Protein AF-Q20246-F1 (afdb_monomer)

Organism: Caenorhabditis elegans (NCBI:txid6239)

Solvent-accessible surface area (backbone atoms only — not comparable to full-atom values): 14604 Å² total; per-residue (Å²): 132,69,65,67,56,54,51,53,53,52,54,53,51,53,53,52,50,51,51,54,52,46,54,55,68,55,65,34,77,79,31,49,58,25,50,23,42,37,44,31,38,53,74,70,50,72,46,76,67,47,76,84,33,56,67,79,40,86,52,39,68,58,16,41,48,22,50,62,77,34,39,69,52,54,51,51,47,35,53,73,51,27,57,71,72,56,28,51,55,45,66,79,39,41,71,58,53,49,47,44,78,38,52,82,68,92,79,59,90,79,45,74,53,70,44,45,53,53,52,46,38,46,28,49,18,36,49,50,51,33,53,53,47,48,62,61,38,45,76,95,55,50,40,74,70,46,53,54,49,42,46,53,39,32,56,53,21,39,48,41,41,61,74,39,77,74,55,50,74,66,58,41,50,51,43,46,51,54,39,36,44,49,50,39,66,74,28,68,40,39,54,43,50,52,47,49,70,72,69,60,69,90,61,80,86,46,70,73,53,64,94,56,61,85,82,50,84,48,65,67,47,47,36,45,45,56,76,77,26,41,70,45,49,49,52,51,41,27,72,76,61,74,41,71,40,58,75,85,38,48,70,30,50,55,51,48,39,55,75,68,63,45,87,127

Radius of gyration: 25.57 Å; Cα contacts (8 Å, |Δi|>4): 233; chains: 1; bounding box: 59×38×85 Å

Mean predicted aligned error: 10.47 Å

pLDDT: mean 87.78, std 11.32, range [49.28, 98.5]

Foldseek 3Di:
DPPVVVVVVVVVVVVVVVLVVLLVVCPDPLNLQLLLQLLLCLVVVVDVLSVVAPCVDPQLVSNLVRCVVSVVVSLVSSCVRHDPVNSVSCVVCVVSVSCLCRPDDPDCPPCPDSNLSSLVSNLVSLVVSLVVLVVCCDDPNPDLVSLVVSLVSLVVSLVSLVVRPPHDPVVNVVSVLVSLLSVVCNFPVVVLLVVCLVVVDDPVVQCLCPPQPPNDPDLVSVLCCVPVVVVSVQVVSCVRVVDRRCVVSVVSVVSVNVVSVRDD

Structure (mmCIF, N/CA/C/O backbone):
data_AF-Q20246-F1
#
_entry.id   AF-Q20246-F1
#
loop_
_atom_site.group_PDB
_atom_site.id
_atom_site.type_symbol
_atom_site.label_atom_id
_atom_site.label_alt_id
_atom_site.label_comp_id
_atom_site.label_asym_id
_atom_site.label_entity_id
_atom_site.label_seq_id
_atom_site.pdbx_PDB_ins_code
_atom_site.Cartn_x
_atom_site.Cartn_y
_atom_site.Cartn_z
_atom_site.occupancy
_atom_site.B_iso_or_equiv
_atom_site.auth_seq_id
_atom_site.auth_comp_id
_atom_site.auth_asym_id
_atom_site.auth_atom_id
_atom_site.pdbx_PDB_model_num
ATOM 1 N N . MET A 1 1 ? -31.426 -13.037 48.801 1.00 53.50 1 MET A N 1
ATOM 2 C CA . MET A 1 1 ? -30.386 -13.036 47.743 1.00 53.50 1 MET A CA 1
ATOM 3 C C . MET A 1 1 ? -30.933 -13.273 46.322 1.00 53.50 1 MET A C 1
ATOM 5 O O . MET A 1 1 ? -30.132 -13.413 45.414 1.00 53.50 1 MET A O 1
ATOM 9 N N . SER A 1 2 ? -32.257 -13.262 46.076 1.00 60.97 2 SER A N 1
ATOM 10 C CA . SER A 1 2 ? -32.820 -13.655 44.764 1.00 60.97 2 SER A CA 1
ATOM 11 C C . SER A 1 2 ? -33.181 -12.496 43.818 1.00 60.97 2 SER A C 1
ATOM 13 O O . SER A 1 2 ? -33.251 -12.705 42.613 1.00 60.97 2 SER A O 1
ATOM 15 N N . THR A 1 3 ? -33.411 -11.280 44.320 1.00 56.50 3 THR A N 1
ATOM 16 C CA . THR A 1 3 ? -33.862 -10.138 43.499 1.00 56.50 3 THR A CA 1
ATOM 17 C C . THR A 1 3 ? -32.716 -9.420 42.786 1.00 56.50 3 THR A C 1
ATOM 19 O O . THR A 1 3 ? -32.856 -9.049 41.625 1.00 56.50 3 THR A O 1
ATOM 22 N N . THR A 1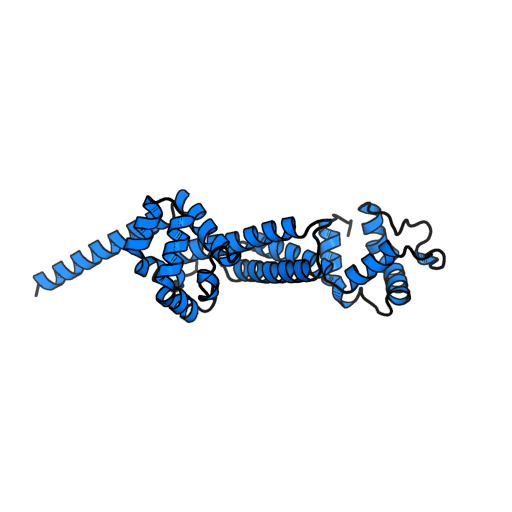 4 ? -31.555 -9.281 43.434 1.00 57.53 4 THR A N 1
ATOM 23 C CA . THR A 1 4 ? -30.376 -8.619 42.847 1.00 57.53 4 THR A CA 1
ATOM 24 C C . THR A 1 4 ? -29.818 -9.390 41.650 1.00 57.53 4 THR A C 1
ATOM 26 O O . THR A 1 4 ? -29.445 -8.787 40.652 1.00 57.53 4 THR A O 1
ATOM 29 N N . VAL A 1 5 ? -29.817 -10.727 41.716 1.00 58.12 5 VAL A N 1
ATOM 30 C CA . VAL A 1 5 ? -29.346 -11.586 40.618 1.00 58.12 5 VAL A CA 1
ATOM 31 C C . VAL A 1 5 ? -30.271 -11.472 39.403 1.00 58.12 5 VAL A C 1
ATOM 33 O O . VAL A 1 5 ? -29.786 -11.312 38.288 1.00 58.12 5 VAL A O 1
ATOM 36 N N . LEU A 1 6 ? -31.595 -11.466 39.606 1.00 51.78 6 LEU A N 1
ATOM 37 C CA . LEU A 1 6 ? -32.568 -11.342 38.514 1.00 51.78 6 LEU A CA 1
ATOM 38 C C . LEU A 1 6 ? -32.454 -9.992 37.783 1.00 51.78 6 LEU A C 1
ATOM 40 O O . LEU A 1 6 ? -32.514 -9.949 36.558 1.00 51.78 6 LEU A O 1
ATOM 44 N N . LEU A 1 7 ? -32.243 -8.901 38.530 1.00 49.28 7 LEU A N 1
ATOM 45 C CA . LEU A 1 7 ? -32.017 -7.570 37.959 1.00 49.28 7 LEU A CA 1
ATOM 46 C C . LEU A 1 7 ? -30.741 -7.536 37.113 1.00 49.28 7 LEU A C 1
ATOM 48 O O . LEU A 1 7 ? -30.784 -7.058 35.985 1.00 49.28 7 LEU A O 1
ATOM 52 N N . LEU A 1 8 ? -29.633 -8.092 37.614 1.00 52.66 8 LEU A N 1
ATOM 53 C CA . LEU A 1 8 ? -28.375 -8.166 36.862 1.00 52.66 8 LEU A CA 1
ATOM 54 C C . LEU A 1 8 ? -28.531 -8.959 35.556 1.00 52.66 8 LEU A C 1
ATOM 56 O O . LEU A 1 8 ? -28.025 -8.527 34.522 1.00 52.66 8 LEU A O 1
ATOM 60 N N . PHE A 1 9 ? -29.279 -10.067 35.575 1.00 50.28 9 PHE A N 1
ATOM 61 C CA . PHE A 1 9 ? -29.590 -10.818 34.356 1.00 50.28 9 PHE A CA 1
ATOM 62 C C . PHE A 1 9 ? -30.438 -10.007 33.366 1.00 50.28 9 PHE A C 1
ATOM 64 O O . PHE A 1 9 ? -30.137 -10.013 32.176 1.00 50.28 9 PHE A O 1
ATOM 71 N N . LEU A 1 10 ? -31.455 -9.271 33.829 1.00 49.50 10 LEU A N 1
ATOM 72 C CA . LEU A 1 10 ? -32.283 -8.428 32.956 1.00 49.50 10 LEU A CA 1
ATOM 73 C C . LEU A 1 10 ? -31.483 -7.282 32.319 1.00 49.50 10 LEU A C 1
ATOM 75 O O . LEU A 1 10 ? -31.632 -7.040 31.123 1.00 49.50 10 LEU A O 1
ATOM 79 N N . PHE A 1 11 ? -30.604 -6.625 33.084 1.00 51.28 11 PHE A N 1
ATOM 80 C CA . PHE A 1 11 ? -29.712 -5.584 32.560 1.00 51.28 11 PHE A CA 1
ATOM 81 C C . PHE A 1 11 ? -28.708 -6.134 31.540 1.00 51.28 11 PHE A C 1
ATOM 83 O O . PHE A 1 11 ? -28.441 -5.489 30.530 1.00 51.28 11 PHE A O 1
ATOM 90 N N . ALA A 1 12 ? -28.174 -7.338 31.767 1.00 51.06 12 ALA A N 1
ATOM 91 C CA . ALA A 1 12 ? -27.272 -7.974 30.810 1.00 51.06 12 ALA A CA 1
ATOM 92 C C . ALA A 1 12 ? -27.987 -8.322 29.492 1.00 51.06 12 ALA A C 1
ATOM 94 O O . ALA A 1 12 ? -27.428 -8.129 28.413 1.00 51.06 12 ALA A O 1
ATOM 95 N N . ILE A 1 13 ? -29.236 -8.799 29.562 1.00 57.75 13 ILE A N 1
ATOM 96 C CA . ILE A 1 13 ? -30.033 -9.113 28.369 1.00 57.75 13 ILE A CA 1
ATOM 97 C C . ILE A 1 13 ? -30.367 -7.836 27.585 1.00 57.75 13 ILE A C 1
ATOM 99 O O . ILE A 1 13 ? -30.204 -7.824 26.366 1.00 57.75 13 ILE A O 1
ATOM 103 N N . SER A 1 14 ? -30.795 -6.757 28.254 1.00 58.28 14 SER A N 1
ATOM 104 C CA . SER A 1 14 ? -31.142 -5.507 27.564 1.00 58.28 14 SER A CA 1
ATOM 105 C C . SER A 1 14 ? -29.934 -4.864 26.881 1.00 58.28 14 SER A C 1
ATOM 107 O O . SER A 1 14 ? -30.051 -4.453 25.727 1.00 58.28 14 SER A O 1
ATOM 109 N N . ALA A 1 15 ? -28.771 -4.856 27.540 1.00 59.88 15 ALA A N 1
ATOM 110 C CA . ALA A 1 15 ? -27.529 -4.338 26.970 1.00 59.88 15 ALA A CA 1
ATOM 111 C C . ALA A 1 15 ? -27.055 -5.156 25.755 1.00 59.88 15 ALA A C 1
ATOM 113 O O . ALA A 1 15 ? -26.646 -4.594 24.740 1.00 59.88 15 ALA A O 1
ATOM 114 N N . ASN A 1 16 ? -27.158 -6.489 25.811 1.00 60.50 16 ASN A N 1
ATOM 115 C CA . ASN A 1 16 ? -26.799 -7.339 24.672 1.00 60.50 16 ASN A CA 1
ATOM 116 C C . ASN A 1 16 ? -27.740 -7.124 23.477 1.00 60.50 16 ASN A C 1
ATOM 118 O O . ASN A 1 16 ? -27.281 -7.080 22.335 1.00 60.50 16 ASN A O 1
ATOM 122 N N . CYS A 1 17 ? -29.043 -6.945 23.723 1.00 60.34 17 CYS A N 1
ATOM 123 C CA . CYS A 1 17 ? -30.001 -6.616 22.667 1.00 60.34 17 CYS A CA 1
ATOM 124 C C . CYS A 1 17 ? -29.714 -5.249 22.034 1.00 60.34 17 CYS A C 1
ATOM 126 O O . CYS A 1 17 ? -29.759 -5.146 20.808 1.00 60.34 17 CYS A O 1
ATOM 128 N N . SER A 1 18 ? -29.381 -4.221 22.826 1.00 67.06 18 SER A N 1
ATOM 129 C CA . SER A 1 18 ? -29.051 -2.901 22.275 1.00 67.06 18 SER A CA 1
ATOM 130 C C . SER A 1 18 ? -27.794 -2.948 21.406 1.00 67.06 18 SER A C 1
ATOM 132 O O . SER A 1 18 ? -27.819 -2.422 20.298 1.00 67.06 18 SER A O 1
ATOM 134 N N . ILE A 1 19 ? -26.745 -3.661 21.831 1.00 66.56 19 ILE A N 1
ATOM 135 C CA . ILE A 1 19 ? -25.493 -3.792 21.063 1.00 66.56 19 ILE A CA 1
ATOM 136 C C . ILE A 1 19 ? -25.722 -4.541 19.743 1.00 66.56 19 ILE A C 1
ATOM 138 O O . ILE A 1 19 ? -25.283 -4.089 18.687 1.00 66.56 19 ILE A O 1
ATOM 142 N N . LEU A 1 20 ? -26.445 -5.667 19.768 1.00 64.81 20 LEU A N 1
ATOM 143 C CA . LEU A 1 20 ? -26.774 -6.411 18.545 1.00 64.81 20 LEU A CA 1
ATOM 144 C C . LEU A 1 20 ? -27.634 -5.579 17.587 1.00 64.81 20 LEU A C 1
ATOM 146 O O . LEU A 1 20 ? -27.419 -5.624 16.375 1.00 64.81 20 LEU A O 1
ATOM 150 N N . SER A 1 21 ? -28.586 -4.807 18.123 1.00 72.88 21 SER A N 1
ATOM 151 C CA . SER A 1 21 ? -29.414 -3.901 17.323 1.00 72.88 21 SER A CA 1
ATOM 152 C C . SER A 1 21 ? -28.579 -2.789 16.689 1.00 72.88 21 SER A C 1
ATOM 154 O O . SER A 1 21 ? -28.749 -2.502 15.506 1.00 72.88 21 SER A O 1
ATOM 156 N N . PHE A 1 22 ? -27.622 -2.238 17.441 1.00 76.25 22 PHE A N 1
ATOM 157 C CA . PHE A 1 22 ? -26.703 -1.228 16.951 1.00 76.25 22 PHE A CA 1
ATOM 158 C C . PHE A 1 22 ? -25.849 -1.795 15.824 1.00 76.25 22 PHE A C 1
ATOM 160 O O . PHE A 1 22 ? -25.918 -1.259 14.733 1.00 76.25 22 PHE A O 1
ATOM 167 N N . HIS A 1 23 ? -25.139 -2.913 16.016 1.00 79.06 23 HIS A N 1
ATOM 168 C CA . HIS A 1 23 ? -24.284 -3.492 14.969 1.00 79.06 23 HIS A CA 1
ATOM 169 C C . HIS A 1 23 ? -25.055 -3.840 13.691 1.00 79.06 23 HIS A C 1
ATOM 171 O O . HIS A 1 23 ? -24.579 -3.561 12.594 1.00 79.06 23 HIS A O 1
ATOM 177 N N . ARG A 1 24 ? -26.261 -4.408 13.821 1.00 74.25 24 ARG A N 1
ATOM 178 C CA . ARG A 1 24 ? -27.104 -4.742 12.666 1.00 74.25 24 ARG A CA 1
ATOM 179 C C . ARG A 1 24 ? -27.533 -3.499 11.887 1.00 74.25 24 ARG A C 1
ATOM 181 O O . ARG A 1 24 ? -27.476 -3.512 10.665 1.00 74.25 24 ARG A O 1
ATOM 188 N N . ASN A 1 25 ? -27.957 -2.443 12.581 1.00 75.25 25 ASN A N 1
ATOM 189 C CA . ASN A 1 25 ? -28.317 -1.173 11.944 1.00 75.25 25 ASN A CA 1
ATOM 190 C C . ASN A 1 25 ? -27.075 -0.392 11.490 1.00 75.25 25 ASN A C 1
ATOM 192 O O . ASN A 1 25 ? -27.151 0.449 10.597 1.00 75.25 25 ASN A O 1
ATOM 196 N N . LEU A 1 26 ? -25.922 -0.650 12.110 1.00 79.50 26 LEU A N 1
ATOM 197 C CA . LEU A 1 26 ? -24.663 -0.011 11.778 1.00 79.50 26 LEU A CA 1
ATOM 198 C C . LEU A 1 26 ? -24.124 -0.501 10.435 1.00 79.50 26 LEU A C 1
ATOM 200 O O . LEU A 1 26 ? -23.510 0.299 9.748 1.00 79.50 26 LEU A O 1
ATOM 204 N N . LEU A 1 27 ? -24.369 -1.763 10.083 1.00 78.56 27 LEU A N 1
ATOM 205 C CA . LEU A 1 27 ? -23.775 -2.466 8.941 1.00 78.56 27 LEU A CA 1
ATOM 206 C C . LEU A 1 27 ? -24.830 -2.941 7.926 1.00 78.56 27 LEU A C 1
ATOM 208 O O . LEU A 1 27 ? -24.674 -3.980 7.295 1.00 78.56 27 LEU A O 1
ATOM 212 N N . GLY A 1 28 ? -25.952 -2.225 7.812 1.00 73.62 28 GLY A N 1
ATOM 213 C CA . GLY A 1 28 ? -26.862 -2.408 6.677 1.00 73.62 28 GLY A CA 1
ATOM 214 C C . GLY A 1 28 ? -26.256 -1.841 5.386 1.00 73.62 28 GLY A C 1
ATOM 215 O O . GLY A 1 28 ? -25.329 -1.046 5.453 1.00 73.62 28 GLY A O 1
ATOM 216 N N . GLU A 1 29 ? -26.806 -2.183 4.222 1.00 67.06 29 GLU A N 1
ATOM 217 C CA . GLU A 1 29 ? -26.289 -1.769 2.899 1.00 67.06 29 GLU A CA 1
ATOM 218 C C . GLU A 1 29 ? -26.097 -0.243 2.763 1.00 67.06 29 GLU A C 1
ATOM 220 O O . GLU A 1 29 ? -25.016 0.219 2.414 1.00 67.06 29 GLU A O 1
ATOM 225 N N . GLU A 1 30 ? -27.085 0.564 3.173 1.00 68.19 30 GLU A N 1
ATOM 226 C CA . GLU A 1 30 ? -26.975 2.040 3.196 1.00 68.19 30 GLU A CA 1
ATOM 227 C C . GLU A 1 30 ? -25.870 2.558 4.133 1.00 68.19 30 GLU A C 1
ATOM 229 O O . GLU A 1 30 ? -25.442 3.709 4.069 1.00 68.19 30 GLU A O 1
ATOM 234 N N . SER A 1 31 ? -25.425 1.711 5.055 1.00 74.75 31 SER A N 1
ATOM 235 C CA . SER A 1 31 ? -24.406 2.064 6.029 1.00 74.75 31 SER A CA 1
ATOM 236 C C . SER A 1 31 ? -22.997 1.825 5.525 1.00 74.75 31 SER A C 1
ATOM 238 O O . SER A 1 31 ? -22.107 2.567 5.929 1.00 74.75 31 SER A O 1
ATOM 240 N N . GLU A 1 32 ? -22.796 0.819 4.673 1.00 84.19 32 GLU A N 1
ATOM 241 C CA . GLU A 1 32 ? -21.489 0.555 4.072 1.00 84.19 32 GLU A CA 1
ATOM 242 C C . GLU A 1 32 ? -21.068 1.741 3.195 1.00 84.19 32 GLU A C 1
ATOM 244 O O . GLU A 1 32 ? -19.989 2.285 3.408 1.00 84.19 32 GLU A O 1
ATOM 249 N N . ASP A 1 33 ? -21.970 2.238 2.337 1.00 89.75 33 ASP A N 1
ATOM 250 C CA . ASP A 1 33 ? -21.754 3.442 1.512 1.00 89.75 33 ASP A CA 1
ATOM 251 C C . ASP A 1 33 ? -21.483 4.697 2.365 1.00 89.75 33 ASP A C 1
ATOM 253 O O . ASP A 1 33 ? -20.564 5.466 2.085 1.00 89.75 33 ASP A O 1
ATOM 257 N N . CYS A 1 34 ? -22.232 4.889 3.458 1.00 94.00 34 CYS A N 1
ATOM 258 C CA . CYS A 1 34 ? -21.984 5.979 4.410 1.00 94.00 34 CYS A CA 1
ATOM 259 C C . CYS A 1 34 ? -20.578 5.894 5.029 1.00 94.00 34 CYS A C 1
ATOM 261 O O . CYS A 1 34 ? -19.849 6.886 5.031 1.00 94.00 34 CYS A O 1
ATOM 263 N N . PHE A 1 35 ? -20.166 4.728 5.538 1.00 95.06 35 PHE A N 1
ATOM 264 C CA . PHE A 1 35 ? -18.836 4.579 6.132 1.00 95.06 35 PHE A CA 1
ATOM 265 C C . PHE A 1 35 ? -17.718 4.699 5.100 1.00 95.06 35 PHE A C 1
ATOM 267 O O . PHE A 1 35 ? -16.699 5.319 5.401 1.00 95.06 35 PHE A O 1
ATOM 274 N N . GLU A 1 36 ? -17.908 4.175 3.887 1.00 95.06 36 GLU A N 1
ATOM 275 C CA . GLU A 1 36 ? -16.943 4.345 2.803 1.00 95.06 36 GLU A CA 1
ATOM 276 C C . GLU A 1 36 ? -16.736 5.832 2.494 1.00 95.06 36 GLU A C 1
ATOM 278 O O . GLU A 1 36 ? -15.594 6.285 2.446 1.00 95.06 36 GLU A O 1
ATOM 283 N N . LYS A 1 37 ? -17.816 6.622 2.384 1.00 96.00 37 LYS A N 1
ATOM 284 C CA . LYS A 1 37 ? -17.741 8.079 2.172 1.00 96.00 37 LYS A CA 1
ATOM 285 C C . LYS A 1 37 ? -17.060 8.812 3.321 1.00 96.00 37 LYS A C 1
ATOM 287 O O . LYS A 1 37 ? -16.218 9.669 3.067 1.00 96.00 37 LYS A O 1
ATOM 292 N N . VAL A 1 38 ? -17.364 8.453 4.570 1.00 97.56 38 VAL A N 1
ATOM 293 C CA . VAL A 1 38 ? -16.698 9.025 5.754 1.00 97.56 38 VAL A CA 1
ATOM 294 C C . VAL A 1 38 ? -15.194 8.758 5.710 1.00 97.56 38 VAL A C 1
ATOM 296 O O . VAL A 1 38 ? -14.399 9.686 5.863 1.00 97.56 38 VAL A O 1
ATOM 299 N N . PHE A 1 39 ? -14.780 7.512 5.469 1.00 97.88 39 PHE A N 1
ATOM 300 C CA . PHE A 1 39 ? -13.361 7.180 5.368 1.00 97.88 39 PHE A CA 1
ATOM 301 C C . PHE A 1 39 ? -12.704 7.859 4.168 1.00 97.88 39 PHE A C 1
ATOM 303 O O . PHE A 1 39 ? -11.615 8.409 4.313 1.00 97.88 39 PHE A O 1
ATOM 310 N N . LEU A 1 40 ? -13.372 7.906 3.015 1.00 97.19 40 LEU A N 1
ATOM 311 C CA . LEU A 1 40 ? -12.881 8.593 1.826 1.00 97.19 40 LEU A CA 1
ATOM 312 C C . LEU A 1 40 ? -12.668 10.092 2.084 1.00 97.19 40 LEU A C 1
ATOM 314 O O . LEU A 1 40 ? -11.610 10.614 1.740 1.00 97.19 40 LEU A O 1
ATOM 318 N N . ALA A 1 41 ? -13.615 10.764 2.747 1.00 97.44 41 ALA A N 1
ATOM 319 C CA . ALA A 1 41 ? -13.517 12.176 3.118 1.00 97.44 41 ALA A CA 1
ATOM 320 C C . ALA A 1 4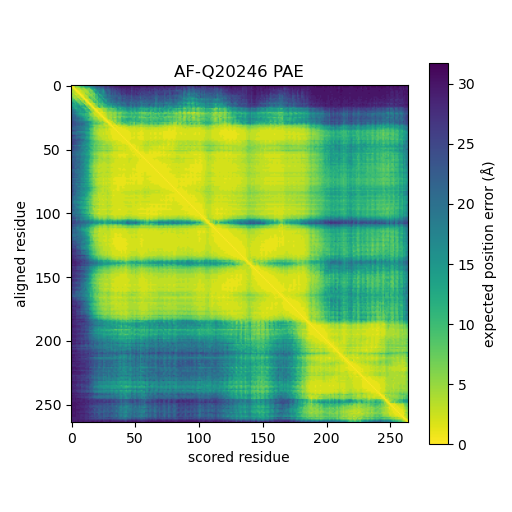1 ? -12.344 12.451 4.075 1.00 97.44 41 ALA A C 1
ATOM 322 O O . ALA A 1 41 ? -11.655 13.467 3.936 1.00 97.44 41 ALA A O 1
ATOM 323 N N . ILE A 1 42 ? -12.080 11.533 5.013 1.00 97.88 42 ILE A N 1
ATOM 324 C CA . ILE A 1 42 ? -10.914 11.594 5.907 1.00 97.88 42 ILE A CA 1
ATOM 325 C C . ILE A 1 42 ? -9.614 11.400 5.110 1.00 97.88 42 ILE A C 1
ATOM 327 O O . ILE A 1 42 ? -8.687 12.195 5.258 1.00 97.88 42 ILE A O 1
ATOM 331 N N . ILE A 1 43 ? -9.546 10.387 4.237 1.00 96.75 43 ILE A N 1
ATOM 332 C CA . ILE A 1 43 ? -8.359 10.069 3.421 1.00 96.75 43 ILE A CA 1
ATOM 333 C C . ILE A 1 43 ? -8.013 11.220 2.472 1.00 96.75 43 ILE A C 1
ATOM 335 O O . ILE A 1 43 ? -6.839 11.561 2.319 1.00 96.75 43 ILE A O 1
ATOM 339 N N . SER A 1 44 ? -9.019 11.826 1.839 1.00 93.44 44 SER A N 1
ATOM 340 C CA . SER A 1 44 ? -8.830 12.937 0.906 1.00 93.44 44 SER A CA 1
ATOM 341 C C . SER A 1 44 ? -8.578 14.275 1.607 1.00 93.44 44 SER A C 1
ATOM 343 O O . SER A 1 44 ? -8.287 15.263 0.934 1.00 93.44 44 SER A O 1
ATOM 345 N N . GLY A 1 45 ? -8.720 14.340 2.937 1.00 93.94 45 GLY A N 1
ATOM 346 C CA . GLY A 1 45 ? -8.630 15.583 3.702 1.00 93.94 45 GLY A CA 1
ATOM 347 C C . GLY A 1 45 ? -9.699 16.601 3.303 1.00 93.94 45 GLY A C 1
ATOM 348 O O . GLY A 1 45 ? -9.410 17.796 3.257 1.00 93.94 45 GLY A O 1
ATOM 349 N N . LYS A 1 46 ? -10.913 16.130 2.968 1.00 94.44 46 LYS A N 1
ATOM 350 C CA . LYS A 1 46 ? -12.033 16.971 2.506 1.00 94.44 46 LYS A CA 1
ATOM 351 C C . LYS A 1 46 ? -12.444 18.010 3.555 1.00 94.44 46 LYS A C 1
ATOM 353 O O . LYS A 1 46 ? -12.837 19.116 3.195 1.00 94.44 46 LYS A O 1
ATOM 358 N N . HIS A 1 47 ? -12.326 17.663 4.835 1.00 94.69 47 HIS A N 1
ATOM 359 C CA . HIS A 1 47 ? -12.643 18.541 5.958 1.00 94.69 47 HIS A CA 1
ATOM 360 C C . HIS A 1 47 ? -11.351 18.968 6.641 1.00 94.69 47 HIS A C 1
ATOM 362 O O . HIS A 1 47 ? -10.567 18.128 7.069 1.00 94.69 47 HIS A O 1
ATOM 368 N N . GLU A 1 48 ? -11.130 20.273 6.793 1.00 94.94 48 GLU A N 1
ATOM 369 C CA . GLU A 1 48 ? -9.893 20.787 7.397 1.00 94.94 48 GLU A CA 1
ATOM 370 C C . GLU A 1 48 ? -9.658 20.244 8.814 1.00 94.94 48 GLU A C 1
ATOM 372 O O . GLU A 1 48 ? -8.525 19.907 9.153 1.00 94.94 48 GLU A O 1
ATOM 377 N N . CYS A 1 49 ? -10.724 20.058 9.605 1.00 96.75 49 CYS A N 1
ATOM 378 C CA . CYS A 1 49 ? -10.619 19.508 10.958 1.00 96.75 49 CYS A CA 1
ATOM 379 C C . CYS A 1 49 ? -10.056 18.078 10.983 1.00 96.75 49 CYS A C 1
ATOM 381 O O . CYS A 1 49 ? -9.483 17.664 11.989 1.00 96.75 49 CYS A O 1
ATOM 383 N N . SER A 1 50 ? -10.179 17.311 9.889 1.00 95.88 50 SER A N 1
ATOM 384 C CA . SER A 1 50 ? -9.701 15.927 9.847 1.00 95.88 50 SER A CA 1
ATOM 385 C C . SER A 1 50 ? -8.176 15.830 9.846 1.00 95.88 50 SER A C 1
ATOM 387 O O . SER A 1 50 ? -7.640 14.756 10.091 1.00 95.88 50 SER A O 1
ATOM 389 N N . LYS A 1 51 ? -7.462 16.931 9.581 1.00 94.62 51 LYS A N 1
ATOM 390 C CA . LYS A 1 51 ? -5.991 16.972 9.565 1.00 94.62 51 LYS A CA 1
ATOM 391 C C . LYS A 1 51 ? -5.378 16.975 10.966 1.00 94.62 51 LYS A C 1
ATOM 393 O O . LYS A 1 51 ? -4.218 16.596 11.110 1.00 94.62 51 LYS A O 1
ATOM 398 N N . ASP A 1 52 ? -6.151 17.368 11.978 1.00 95.81 52 ASP A N 1
ATOM 399 C CA . ASP A 1 52 ? -5.694 17.459 13.370 1.00 95.81 52 ASP A CA 1
ATOM 400 C C . ASP A 1 52 ? -5.788 16.117 14.119 1.00 95.81 52 ASP A C 1
ATOM 402 O O . ASP A 1 52 ? -5.240 15.974 15.215 1.00 95.81 52 ASP A O 1
ATOM 406 N N . TYR A 1 53 ? -6.457 15.117 13.532 1.00 97.50 53 TYR A N 1
ATOM 407 C CA . TYR A 1 53 ? -6.738 13.830 14.167 1.00 97.50 53 TYR A CA 1
ATOM 408 C C . TYR A 1 53 ? -6.432 12.661 13.229 1.00 97.50 53 TYR A C 1
ATOM 410 O O . TYR A 1 53 ? -6.982 12.556 12.136 1.00 97.50 53 TYR A O 1
ATOM 418 N N . ASP A 1 54 ? -5.617 11.711 13.688 1.00 96.62 54 ASP A N 1
ATOM 419 C CA . ASP A 1 54 ? -5.332 10.487 12.933 1.00 96.62 54 ASP A CA 1
ATOM 420 C C . ASP A 1 54 ? -6.440 9.432 13.139 1.00 96.62 54 ASP A C 1
ATOM 422 O O . ASP A 1 54 ? -6.270 8.422 13.827 1.00 96.62 54 ASP A O 1
ATOM 426 N N . PHE A 1 55 ? -7.627 9.690 12.575 1.00 98.00 55 PHE A N 1
ATOM 427 C CA . PHE A 1 55 ? -8.802 8.811 12.703 1.00 98.00 55 PHE A CA 1
ATOM 428 C C . PHE A 1 55 ? -8.598 7.403 12.114 1.00 98.00 55 PHE A C 1
ATOM 430 O O . PHE A 1 55 ? -9.350 6.482 12.454 1.00 98.00 55 PHE A O 1
ATOM 437 N N . LEU A 1 56 ? -7.591 7.238 11.250 1.00 96.62 56 LEU A N 1
ATOM 438 C CA . LEU A 1 56 ? -7.236 5.993 10.560 1.00 96.62 56 LEU A CA 1
ATOM 439 C C . LEU A 1 56 ? -5.905 5.415 11.068 1.00 96.62 56 LEU A C 1
ATOM 441 O O . LEU A 1 56 ? -5.285 4.574 10.414 1.00 96.62 56 LEU A O 1
ATOM 445 N N . ALA A 1 57 ? -5.455 5.843 12.253 1.00 96.50 57 ALA A N 1
ATOM 446 C CA . ALA A 1 57 ? -4.250 5.308 12.866 1.00 96.50 57 ALA A CA 1
ATOM 447 C C . ALA A 1 57 ? -4.343 3.778 12.997 1.00 96.50 57 ALA A C 1
ATOM 449 O O . ALA A 1 57 ? -5.276 3.231 13.588 1.00 96.50 57 ALA A O 1
ATOM 450 N N . ARG A 1 58 ? -3.321 3.058 12.521 1.00 92.69 58 ARG A N 1
ATOM 451 C CA . ARG A 1 58 ? -3.258 1.591 12.685 1.00 92.69 58 ARG A CA 1
ATOM 452 C C . ARG A 1 58 ? -3.063 1.171 14.136 1.00 92.69 58 ARG A C 1
ATOM 454 O O . ARG A 1 58 ? -3.486 0.093 14.551 1.00 92.69 58 ARG A O 1
ATOM 461 N N . ASN A 1 59 ? -2.403 2.016 14.927 1.00 95.81 59 ASN A N 1
ATOM 462 C CA . ASN A 1 59 ? -2.307 1.802 16.359 1.00 95.81 59 ASN A CA 1
ATOM 463 C C . ASN A 1 59 ? -3.667 2.100 17.001 1.00 95.81 59 ASN A C 1
ATOM 465 O O . ASN A 1 59 ? -4.083 3.251 17.088 1.00 95.81 59 ASN A O 1
ATOM 469 N N . LEU A 1 60 ? -4.338 1.062 17.501 1.00 96.00 60 LEU A N 1
ATOM 470 C CA . LEU A 1 60 ? -5.701 1.184 18.022 1.00 96.00 60 LEU A CA 1
ATOM 471 C C . LEU A 1 60 ? -5.824 2.090 19.261 1.00 96.00 60 LEU A C 1
ATOM 473 O O . LEU A 1 60 ? -6.902 2.624 19.515 1.00 96.00 60 LEU A O 1
ATOM 477 N N . ILE A 1 61 ? -4.740 2.296 20.020 1.00 97.38 61 ILE A N 1
ATOM 478 C CA . ILE A 1 61 ? -4.721 3.243 21.146 1.00 97.38 61 ILE A CA 1
ATOM 479 C C . ILE A 1 61 ? -4.739 4.677 20.610 1.00 97.38 61 ILE A C 1
ATOM 481 O O . ILE A 1 61 ? -5.575 5.468 21.036 1.00 97.38 61 ILE A O 1
ATOM 485 N N . GLN A 1 62 ? -3.878 4.983 19.635 1.00 97.94 62 GLN A N 1
ATOM 486 C CA . GLN A 1 62 ? -3.849 6.294 18.972 1.00 97.94 62 GLN A CA 1
ATOM 487 C C . GLN A 1 62 ? -5.155 6.568 18.223 1.00 97.94 62 GLN A C 1
ATOM 489 O O . GLN A 1 62 ? -5.710 7.655 18.332 1.00 97.94 62 GLN A O 1
ATOM 494 N N . ARG A 1 63 ? -5.706 5.557 17.541 1.00 98.00 63 ARG A N 1
ATOM 495 C CA . ARG A 1 63 ? -6.996 5.665 16.850 1.00 98.00 63 ARG A CA 1
ATOM 496 C C . ARG A 1 63 ? -8.129 6.001 17.811 1.00 98.00 63 ARG A C 1
ATOM 498 O O . ARG A 1 63 ? -8.945 6.876 17.537 1.00 98.00 63 ARG A O 1
ATOM 505 N N . ARG A 1 64 ? -8.170 5.328 18.966 1.00 98.44 64 ARG A N 1
ATOM 506 C CA . ARG A 1 64 ? -9.133 5.625 20.033 1.00 98.44 64 ARG A CA 1
ATOM 507 C C . ARG A 1 64 ? -8.962 7.034 20.575 1.00 98.44 64 ARG A C 1
ATOM 509 O O . ARG A 1 64 ? -9.968 7.699 20.805 1.00 98.44 64 ARG A O 1
ATOM 516 N N . GLU A 1 65 ? -7.729 7.476 20.787 1.00 98.38 65 GLU A N 1
ATOM 517 C CA . GLU A 1 65 ? -7.441 8.840 21.222 1.00 98.38 65 GLU A CA 1
ATOM 518 C C . GLU A 1 65 ? -7.959 9.859 20.203 1.00 98.38 65 GLU A C 1
ATOM 520 O O . GLU A 1 65 ? -8.745 10.718 20.588 1.00 98.38 65 GLU A O 1
ATOM 525 N N . ALA A 1 66 ? -7.631 9.696 18.918 1.00 98.50 66 ALA A N 1
ATOM 526 C CA . ALA A 1 66 ? -8.094 10.554 17.827 1.00 98.50 66 ALA A CA 1
ATOM 527 C C . ALA A 1 66 ? -9.626 10.599 17.721 1.00 98.50 66 ALA A C 1
ATOM 529 O O . ALA A 1 66 ? -10.210 11.676 17.677 1.00 98.50 66 ALA A O 1
ATOM 530 N N . LEU A 1 67 ? -10.305 9.447 17.763 1.00 98.44 67 LEU A N 1
ATOM 531 C CA . LEU A 1 67 ? -11.772 9.389 17.743 1.00 98.44 67 LEU A CA 1
ATOM 532 C C . LEU A 1 67 ? -12.406 10.000 19.003 1.00 98.44 67 LEU A C 1
ATOM 534 O O . LEU A 1 67 ? -13.520 10.519 18.950 1.00 98.44 67 LEU A O 1
ATOM 538 N N . THR A 1 68 ? -11.736 9.939 20.153 1.00 98.38 68 THR A N 1
ATOM 539 C CA . THR A 1 68 ? -12.271 10.499 21.402 1.00 98.38 68 THR A CA 1
ATOM 540 C C . THR A 1 68 ? -12.073 12.012 21.462 1.00 98.38 68 THR A C 1
ATOM 542 O O . THR A 1 68 ? -13.016 12.733 21.781 1.00 98.38 68 THR A O 1
ATOM 545 N N . SER A 1 69 ? -10.869 12.499 21.149 1.00 98.19 69 SER A N 1
ATOM 546 C CA . SER A 1 69 ? -10.523 13.925 21.181 1.00 98.19 69 SER A CA 1
ATOM 547 C C . SER A 1 69 ? -11.092 14.695 19.989 1.00 98.19 69 SER A C 1
ATOM 549 O O . SER A 1 69 ? -11.481 15.848 20.144 1.00 98.19 69 SER A O 1
ATOM 551 N N . GLY A 1 70 ? -11.204 14.046 18.829 1.00 98.31 70 GLY A N 1
ATOM 552 C CA . GLY A 1 70 ? -11.760 14.595 17.595 1.00 98.31 70 GLY A CA 1
ATOM 553 C C . GLY A 1 70 ? -13.235 14.276 17.369 1.00 98.31 70 GLY A C 1
ATOM 554 O O . GLY A 1 70 ? -13.698 14.376 16.236 1.00 98.31 70 GLY A O 1
ATOM 555 N N . LYS A 1 71 ? -13.984 13.882 18.412 1.00 98.50 71 LYS A N 1
ATOM 556 C CA . LYS A 1 71 ? -15.398 13.475 18.304 1.00 98.50 71 LYS A CA 1
ATOM 557 C C . LYS A 1 71 ? -16.255 14.467 17.517 1.00 98.50 71 LYS A C 1
ATOM 559 O O . LYS A 1 71 ? -17.052 14.044 16.688 1.00 98.50 71 LYS A O 1
ATOM 564 N N . GLU A 1 72 ? -16.120 15.760 17.804 1.00 98.06 72 GLU A N 1
ATOM 565 C CA . GLU A 1 72 ? -16.915 16.802 17.144 1.00 98.06 72 GLU A CA 1
ATOM 566 C C . GLU A 1 72 ? -16.626 16.844 15.638 1.00 98.06 72 GLU A C 1
ATOM 568 O O . GLU A 1 72 ? -17.562 16.758 14.848 1.00 98.06 72 GLU A O 1
ATOM 573 N N . CYS A 1 73 ? -15.347 16.841 15.248 1.00 98.50 73 CYS A N 1
ATOM 574 C CA . CYS A 1 73 ? -14.935 16.787 13.845 1.00 98.50 73 CYS A CA 1
ATOM 575 C C . CYS A 1 73 ? -15.414 15.503 13.151 1.00 98.50 73 CYS A C 1
ATOM 577 O O . CYS A 1 73 ? -15.974 15.555 12.061 1.00 98.50 73 CYS A O 1
ATOM 579 N N . PHE A 1 74 ? -15.254 14.336 13.783 1.00 98.50 74 PHE A N 1
ATOM 580 C CA . PHE A 1 74 ? -15.706 13.080 13.184 1.00 98.50 74 PHE A CA 1
ATOM 581 C C . PHE A 1 74 ? -17.226 13.072 12.963 1.00 98.50 74 PHE A C 1
ATOM 583 O O . PHE A 1 74 ? -17.695 12.658 11.906 1.00 98.50 74 PHE A O 1
ATOM 590 N N . LEU A 1 75 ? -18.009 13.546 13.939 1.00 98.25 75 LEU A N 1
ATOM 591 C CA . LEU A 1 75 ? -19.465 13.640 13.807 1.00 98.25 75 LEU A CA 1
ATOM 592 C C . LEU A 1 75 ? -19.897 14.668 12.755 1.00 98.25 75 LEU A C 1
ATOM 594 O O . LEU A 1 75 ? -20.900 14.435 12.085 1.00 98.25 75 LEU A O 1
ATOM 598 N N . GLU A 1 76 ? -19.154 15.761 12.575 1.00 97.81 76 GLU A N 1
ATOM 599 C CA . GLU A 1 76 ? -19.371 16.714 11.480 1.00 97.81 76 GLU A CA 1
ATOM 600 C C . GLU A 1 76 ? -19.198 16.038 10.112 1.00 97.81 76 GLU A C 1
ATOM 602 O O . GLU A 1 76 ? -20.094 16.130 9.275 1.00 97.81 76 GLU A O 1
ATOM 607 N N . ILE A 1 77 ? -18.127 15.258 9.926 1.00 98.12 77 ILE A N 1
ATOM 608 C CA . ILE A 1 77 ? -17.900 14.474 8.699 1.00 98.12 77 ILE A CA 1
ATOM 609 C C . ILE A 1 77 ? -19.048 13.480 8.479 1.00 98.12 77 ILE A C 1
ATOM 611 O O . ILE A 1 77 ? -19.643 13.441 7.406 1.00 98.12 77 ILE A O 1
ATOM 615 N N . VAL A 1 78 ? -19.426 12.705 9.504 1.00 97.06 78 VAL A N 1
ATOM 616 C CA . VAL A 1 78 ? -20.549 11.752 9.406 1.00 97.06 78 VAL A CA 1
ATOM 617 C C . VAL A 1 78 ? -21.848 12.457 9.016 1.00 97.06 78 VAL A C 1
ATOM 619 O O . VAL A 1 78 ? -22.614 11.929 8.216 1.00 97.06 78 VAL A O 1
ATOM 622 N N . LYS A 1 79 ? -22.115 13.645 9.564 1.00 97.06 79 LYS A N 1
ATOM 623 C CA . LYS A 1 79 ? -23.321 14.419 9.255 1.00 97.06 79 LYS A CA 1
ATOM 624 C C . LYS A 1 79 ? -23.382 14.857 7.792 1.00 97.06 79 LYS A C 1
ATOM 626 O O . LYS A 1 79 ? -24.477 14.947 7.244 1.00 97.06 79 LYS A O 1
ATOM 631 N N . GLU A 1 80 ? -22.238 15.168 7.189 1.00 96.44 80 GLU A N 1
ATOM 632 C CA . GLU A 1 80 ? -22.153 15.603 5.792 1.00 96.44 80 GLU A CA 1
ATOM 633 C C . GLU A 1 80 ? -22.155 14.434 4.801 1.00 96.44 80 GLU A C 1
ATOM 635 O O . GLU A 1 80 ? -22.743 14.550 3.725 1.00 96.44 80 GLU A O 1
ATOM 640 N N . GLU A 1 81 ? -21.536 13.308 5.159 1.00 95.56 81 GLU A N 1
ATOM 641 C CA . GLU A 1 81 ? -21.386 12.155 4.262 1.00 95.56 81 GLU A CA 1
ATOM 642 C C . GLU A 1 81 ? -22.540 11.145 4.343 1.00 95.56 81 GLU A C 1
ATOM 644 O O . GLU A 1 81 ? -22.755 10.374 3.404 1.00 95.56 81 GLU A O 1
ATOM 649 N N . CYS A 1 82 ? -23.293 11.134 5.448 1.00 94.94 82 CYS A N 1
ATOM 650 C CA . CYS A 1 82 ? -24.314 10.124 5.714 1.00 94.94 82 CYS A CA 1
ATOM 651 C C . CYS A 1 82 ? -25.738 10.702 5.780 1.00 94.94 82 CYS A C 1
ATOM 653 O O . CYS A 1 82 ? -25.935 11.854 6.169 1.00 94.94 82 CYS A O 1
ATOM 655 N N . PRO A 1 83 ? -26.772 9.890 5.478 1.00 92.94 83 PRO A N 1
ATOM 656 C CA . PRO A 1 83 ? -28.164 10.279 5.696 1.00 92.94 83 PRO A CA 1
ATOM 657 C C . PRO A 1 83 ? -28.449 10.672 7.154 1.00 92.94 83 PRO A C 1
ATOM 659 O O . PRO A 1 83 ? -27.872 10.109 8.085 1.00 92.94 83 PRO A O 1
ATOM 662 N N . GLU A 1 84 ? -29.402 11.585 7.373 1.00 93.06 84 GLU A N 1
ATOM 663 C CA . GLU A 1 84 ? -29.713 12.128 8.708 1.00 93.06 84 GLU A CA 1
ATOM 664 C C . GLU A 1 84 ? -30.063 11.038 9.739 1.00 93.06 84 GLU A C 1
ATOM 666 O O . GLU A 1 84 ? -29.624 11.101 10.888 1.00 93.06 84 GLU A O 1
ATOM 671 N N . GLU A 1 85 ? -30.822 10.013 9.340 1.00 91.00 85 GLU A N 1
ATOM 672 C CA . GLU A 1 85 ? -31.169 8.877 10.208 1.00 91.00 85 GLU A CA 1
ATOM 673 C C . GLU A 1 85 ? -29.923 8.121 10.682 1.00 91.00 85 GLU A C 1
ATOM 675 O O . GLU A 1 85 ? -29.820 7.716 11.843 1.00 91.00 85 GLU A O 1
ATOM 680 N N . LYS A 1 86 ? -28.939 7.985 9.790 1.00 90.31 86 LYS A N 1
ATOM 681 C CA . LYS A 1 86 ? -27.683 7.305 10.074 1.00 90.31 86 LYS A CA 1
ATOM 682 C C . LYS A 1 86 ? -26.779 8.136 10.973 1.00 90.31 86 LYS A C 1
ATOM 684 O O . LYS A 1 86 ? -26.207 7.595 11.921 1.00 90.31 86 LYS A O 1
ATOM 689 N N . PHE A 1 87 ? -26.696 9.438 10.709 1.00 94.38 87 PHE A N 1
ATOM 690 C CA . PHE A 1 87 ? -26.002 10.382 11.575 1.00 94.38 87 PHE A CA 1
ATOM 691 C C . PHE A 1 87 ? -26.541 10.310 13.010 1.00 94.38 87 PHE A C 1
ATOM 693 O O . PHE A 1 87 ? -25.755 10.108 13.931 1.00 94.38 87 PHE A O 1
ATOM 700 N N . LYS A 1 88 ? -27.869 10.357 13.201 1.00 94.19 88 LYS A N 1
ATOM 701 C CA . LYS A 1 88 ? -28.496 10.246 14.533 1.00 94.19 88 LYS A CA 1
ATOM 702 C C . LYS A 1 88 ? -28.132 8.940 15.239 1.00 94.19 88 LYS A C 1
ATOM 704 O O . LYS A 1 88 ? -27.726 8.963 16.397 1.00 94.19 88 LYS A O 1
ATOM 709 N N . LEU A 1 89 ? -28.204 7.809 14.530 1.00 91.88 89 LEU A N 1
ATOM 710 C CA . LEU A 1 89 ? -27.815 6.508 15.082 1.00 91.88 89 LEU A CA 1
ATOM 711 C C . LEU A 1 89 ? -26.356 6.504 15.568 1.00 91.88 89 LEU A C 1
ATOM 713 O O . LEU A 1 89 ? -26.072 5.979 16.646 1.00 91.88 89 LEU A O 1
ATOM 717 N N . ILE A 1 90 ? -25.436 7.065 14.776 1.00 93.25 90 ILE A N 1
ATOM 718 C CA . ILE A 1 90 ? -24.010 7.151 15.119 1.00 93.25 90 ILE A CA 1
ATOM 719 C C . ILE A 1 90 ? -23.783 8.121 16.281 1.00 93.25 90 ILE A C 1
ATOM 721 O O . ILE A 1 90 ? -23.039 7.789 17.200 1.00 93.25 90 ILE A O 1
ATOM 725 N N . GLU A 1 91 ? -24.425 9.287 16.275 1.00 96.12 91 GLU A N 1
ATOM 726 C CA . GLU A 1 91 ? -24.307 10.297 17.329 1.00 96.12 91 GLU A CA 1
ATOM 727 C C . GLU A 1 91 ? -24.740 9.736 18.693 1.00 96.12 91 GLU A C 1
ATOM 729 O O . GLU A 1 91 ? -23.988 9.821 19.671 1.00 96.12 91 GLU A O 1
ATOM 734 N N . GLU A 1 92 ? -25.904 9.082 18.745 1.00 95.25 92 GLU A N 1
ATOM 735 C CA . GLU A 1 92 ? -26.454 8.466 19.960 1.00 95.25 92 GLU A CA 1
ATOM 736 C C . GLU A 1 92 ? -25.597 7.301 20.479 1.00 95.25 92 GLU A C 1
ATOM 738 O O . GLU A 1 92 ? -25.545 7.047 21.684 1.00 95.25 92 GLU A O 1
ATOM 743 N N . ASN A 1 93 ? -24.893 6.603 19.583 1.00 94.25 93 ASN A N 1
ATOM 744 C CA . ASN A 1 93 ? -24.110 5.406 19.897 1.00 94.25 93 ASN A CA 1
ATOM 745 C C . ASN A 1 93 ? -22.604 5.604 19.673 1.00 94.25 93 ASN A C 1
ATOM 747 O O . ASN A 1 93 ? -21.869 4.629 19.508 1.00 94.25 93 ASN A O 1
ATOM 751 N N . TYR A 1 94 ? -22.119 6.849 19.707 1.00 96.25 94 TYR A N 1
ATOM 752 C CA . TYR A 1 94 ? -20.743 7.171 19.318 1.00 96.25 94 TYR A CA 1
ATOM 753 C C . TYR A 1 94 ? -19.701 6.377 20.112 1.00 96.25 94 TYR A C 1
ATOM 755 O O . TYR A 1 94 ? -18.738 5.871 19.551 1.00 96.25 94 TYR A O 1
ATOM 763 N N . SER A 1 95 ? -19.913 6.193 21.419 1.00 96.06 95 SER A N 1
ATOM 764 C CA . SER A 1 95 ? -19.013 5.390 22.257 1.00 96.06 95 SER A CA 1
ATOM 765 C C . SER A 1 95 ? -18.910 3.932 21.797 1.00 96.06 95 SER A C 1
ATOM 767 O O . SER A 1 95 ? -17.819 3.365 21.815 1.00 96.06 95 SER A O 1
ATOM 769 N N . GLN A 1 96 ? -20.018 3.338 21.342 1.00 93.75 96 GLN A N 1
ATOM 770 C CA . GLN A 1 96 ? -20.031 1.983 20.790 1.00 93.75 96 GLN A CA 1
ATOM 771 C C . GLN A 1 96 ? -19.314 1.934 19.439 1.00 93.75 96 GLN A C 1
ATOM 773 O O . GLN A 1 96 ? -18.557 0.995 19.205 1.00 93.75 96 GLN A O 1
ATOM 778 N N . LEU A 1 97 ? -19.480 2.956 18.588 1.00 95.06 97 LEU A N 1
ATOM 779 C CA . LEU A 1 97 ? -18.718 3.076 17.341 1.00 95.06 97 LEU A CA 1
ATOM 780 C C . LEU A 1 97 ? -17.209 3.161 17.613 1.00 95.06 97 LEU A C 1
ATOM 782 O O . LEU A 1 97 ? -16.437 2.441 16.987 1.00 95.06 97 LEU A O 1
ATOM 786 N N . VAL A 1 98 ? -16.782 3.986 18.577 1.00 97.38 98 VAL A N 1
ATOM 787 C CA . VAL A 1 98 ? -15.363 4.094 18.954 1.00 97.38 98 VAL A CA 1
ATOM 788 C C . VAL A 1 98 ? -14.825 2.745 19.414 1.00 97.38 98 VAL A C 1
ATOM 790 O O . VAL A 1 98 ? -13.771 2.326 18.943 1.00 97.38 98 VAL A O 1
ATOM 793 N N . THR A 1 99 ? -15.537 2.033 20.294 1.00 95.56 99 THR A N 1
ATOM 794 C CA . THR A 1 99 ? -15.157 0.670 20.698 1.00 95.56 99 THR A CA 1
ATOM 795 C C . THR A 1 99 ? -15.041 -0.253 19.496 1.00 95.56 99 THR A C 1
ATOM 797 O O . THR A 1 99 ? -14.041 -0.953 19.358 1.00 95.56 99 THR A O 1
ATOM 800 N N . LEU A 1 100 ? -16.012 -0.207 18.591 1.00 93.50 100 LEU A N 1
ATOM 801 C CA . LEU A 1 100 ? -16.030 -1.069 17.428 1.00 93.50 100 LEU A CA 1
ATOM 802 C C . LEU A 1 100 ? -14.868 -0.805 16.457 1.00 93.50 100 LEU A C 1
ATOM 804 O O . LEU A 1 100 ? -14.343 -1.754 15.893 1.00 93.50 100 LEU A O 1
ATOM 808 N N . LEU A 1 101 ? -14.434 0.445 16.291 1.00 95.44 101 LEU A N 1
ATOM 809 C CA . LEU A 1 101 ? -13.301 0.810 15.429 1.00 95.44 101 LEU A CA 1
ATOM 810 C C . LEU A 1 101 ? -11.928 0.567 16.081 1.00 95.44 101 LEU A C 1
ATOM 812 O O . LEU A 1 101 ? -10.901 0.635 15.407 1.00 95.44 101 LEU A O 1
ATOM 816 N N . THR A 1 102 ? -11.872 0.322 17.396 1.00 96.81 102 THR A N 1
ATOM 817 C CA . THR A 1 102 ? -10.606 0.351 18.161 1.00 96.81 102 THR A CA 1
ATOM 818 C C . THR A 1 102 ? -10.364 -0.869 19.047 1.00 96.81 102 THR A C 1
ATOM 820 O O . THR A 1 102 ? -9.299 -0.995 19.650 1.00 96.81 102 THR A O 1
ATOM 823 N N . GLU A 1 103 ? -11.301 -1.813 19.114 1.00 94.19 103 GLU A N 1
ATOM 824 C CA . GLU A 1 103 ? -11.125 -3.087 19.814 1.00 94.19 103 GLU A CA 1
ATOM 825 C C . GLU A 1 103 ? -11.202 -4.256 18.837 1.00 94.19 103 GLU A C 1
ATOM 827 O O . GLU A 1 103 ? -12.277 -4.763 18.520 1.00 94.19 103 GLU A O 1
ATOM 832 N N . LYS A 1 104 ? -10.028 -4.717 18.390 1.00 91.94 104 LYS A N 1
ATOM 833 C CA . LYS A 1 104 ? -9.920 -5.906 17.542 1.00 91.94 104 LYS A CA 1
ATOM 834 C C . LYS A 1 104 ? -10.379 -7.149 18.324 1.00 91.94 104 LYS A C 1
ATOM 836 O O . LYS A 1 104 ? -9.814 -7.435 19.387 1.00 91.94 104 LYS A O 1
ATOM 841 N N . PRO A 1 105 ? -11.375 -7.906 17.830 1.00 90.19 105 PRO A N 1
ATOM 842 C CA . PRO A 1 105 ? -11.834 -9.132 18.474 1.00 90.19 105 PRO A CA 1
ATOM 843 C C . PRO A 1 105 ? -10.702 -10.151 18.628 1.00 90.19 105 PRO A C 1
ATOM 845 O O . PRO A 1 105 ? -9.861 -10.299 17.742 1.00 90.19 105 PRO A O 1
ATOM 848 N N . LYS A 1 106 ? -10.691 -10.885 19.750 1.00 84.38 106 LYS A N 1
ATOM 849 C CA . LYS A 1 106 ? -9.675 -11.922 20.016 1.00 84.38 106 LYS A CA 1
ATOM 850 C C . LYS A 1 106 ? -9.821 -13.144 19.111 1.00 84.38 106 LYS A C 1
ATOM 852 O O . LYS A 1 106 ? -8.821 -13.780 18.800 1.00 84.38 106 LYS A O 1
ATOM 857 N N . ASP A 1 107 ? -11.054 -13.479 18.737 1.00 77.12 107 ASP A N 1
ATOM 858 C CA . ASP A 1 107 ? -11.343 -14.549 17.788 1.00 77.12 107 ASP A CA 1
ATOM 859 C C . ASP A 1 107 ? -11.493 -13.947 16.388 1.00 77.12 107 ASP A C 1
ATOM 861 O O . ASP A 1 107 ? -12.476 -13.270 16.079 1.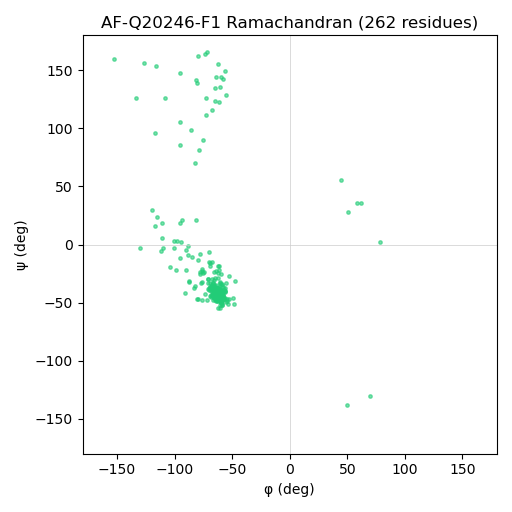00 77.12 107 ASP A O 1
ATOM 865 N N . ASN A 1 108 ? -10.467 -14.151 15.567 1.00 71.19 108 ASN A N 1
ATOM 866 C CA . ASN A 1 108 ? -10.403 -13.695 14.185 1.00 71.19 108 ASN A CA 1
ATOM 867 C C . ASN A 1 108 ? -10.724 -14.815 13.185 1.00 71.19 108 ASN A C 1
ATOM 869 O O . ASN A 1 108 ? -10.645 -14.571 11.985 1.00 71.19 108 ASN A O 1
ATOM 873 N N . GLY A 1 109 ? -11.080 -16.024 13.645 1.00 72.69 109 GLY A N 1
ATOM 874 C CA . GLY A 1 109 ? -11.036 -17.225 12.809 1.00 72.69 109 GLY A CA 1
ATOM 875 C C . GLY A 1 109 ? -11.907 -17.160 11.552 1.00 72.69 109 GLY A C 1
ATOM 876 O O . GLY A 1 109 ? -11.522 -17.691 10.516 1.00 72.69 109 GLY A O 1
ATOM 877 N N . ALA A 1 110 ? -13.056 -16.483 11.625 1.00 82.88 110 ALA A N 1
ATOM 878 C CA . ALA A 1 110 ? -13.973 -16.331 10.493 1.00 82.88 110 ALA A CA 1
ATOM 879 C C . ALA A 1 110 ? -14.043 -14.902 9.928 1.00 82.88 110 ALA A C 1
ATOM 881 O O . ALA A 1 110 ? -14.781 -14.671 8.974 1.00 82.88 110 ALA A O 1
ATOM 882 N N . CYS A 1 111 ? -13.338 -13.929 10.519 1.00 90.12 111 CYS A N 1
ATOM 883 C CA . CYS A 1 111 ? -13.395 -12.519 10.102 1.00 90.12 111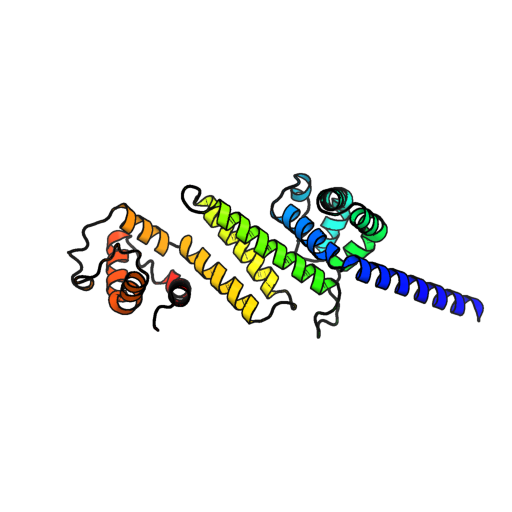 CYS A CA 1
ATOM 884 C C . CYS A 1 111 ? -14.824 -11.950 9.982 1.00 90.12 111 CYS A C 1
ATOM 886 O O . CYS A 1 111 ? -15.089 -11.063 9.177 1.00 90.12 111 CYS A O 1
ATOM 888 N N . THR A 1 112 ? -15.783 -12.472 10.753 1.00 86.81 112 THR A N 1
ATOM 889 C CA . THR A 1 112 ? -17.211 -12.112 10.653 1.00 86.81 112 THR A CA 1
ATOM 890 C C . THR A 1 112 ? -17.637 -11.029 11.630 1.00 86.81 112 THR A C 1
ATOM 892 O O . THR A 1 112 ? -18.739 -10.501 11.513 1.00 86.81 112 THR A O 1
ATOM 895 N N . ALA A 1 113 ? -16.794 -10.700 12.608 1.00 88.38 113 ALA A N 1
ATOM 896 C CA . ALA A 1 113 ? -17.116 -9.662 13.569 1.00 88.38 113 ALA A CA 1
ATOM 897 C C . ALA A 1 113 ? -17.245 -8.290 12.873 1.00 88.38 113 ALA A C 1
ATOM 899 O O . ALA A 1 113 ? -16.442 -7.997 11.983 1.00 88.38 113 ALA A O 1
ATOM 900 N N . PRO A 1 114 ? -18.171 -7.426 13.329 1.00 89.81 114 PRO A N 1
ATOM 901 C CA . PRO A 1 114 ? -18.362 -6.069 12.815 1.00 89.81 114 PRO A CA 1
ATOM 902 C C . PRO A 1 114 ? -17.082 -5.231 12.650 1.00 89.81 114 PRO A C 1
ATOM 904 O O . PRO A 1 114 ? -16.986 -4.443 11.716 1.00 89.81 114 PRO A O 1
ATOM 907 N N . TYR A 1 115 ? -16.072 -5.446 13.504 1.00 92.88 115 TYR A N 1
ATOM 908 C CA . TYR A 1 115 ? -14.757 -4.801 13.397 1.00 92.88 115 TYR A CA 1
ATOM 909 C C . TYR A 1 115 ? -14.130 -5.031 12.016 1.00 92.88 115 TYR A C 1
ATOM 911 O O . TYR A 1 115 ? -13.691 -4.093 11.363 1.00 92.88 115 TYR A O 1
ATOM 919 N N . PHE A 1 116 ? -14.128 -6.285 11.555 1.00 92.94 116 PHE A N 1
ATOM 920 C CA . PHE A 1 116 ? -13.500 -6.663 10.292 1.00 92.94 116 PHE A CA 1
ATOM 921 C C . PHE A 1 116 ? -14.280 -6.137 9.086 1.00 92.94 116 PHE A C 1
ATOM 923 O O . PHE A 1 116 ? -13.678 -5.863 8.062 1.00 92.94 116 PHE A O 1
ATOM 930 N N . GLN A 1 117 ? -15.603 -5.976 9.199 1.00 91.81 117 GLN A N 1
ATOM 931 C CA . GLN A 1 117 ? -16.408 -5.354 8.140 1.00 91.81 117 GLN A CA 1
ATOM 932 C C . GLN A 1 117 ? -16.076 -3.867 7.984 1.00 91.81 117 GLN A C 1
ATOM 934 O O . GLN A 1 117 ? -15.887 -3.402 6.868 1.00 91.81 117 GLN A O 1
ATOM 939 N N . LEU A 1 118 ? -15.930 -3.124 9.086 1.00 93.81 118 LEU A N 1
ATOM 940 C CA . LEU A 1 118 ? -15.502 -1.722 9.010 1.00 93.81 118 LEU A CA 1
ATOM 941 C C . LEU A 1 118 ? -14.052 -1.577 8.532 1.00 93.81 118 LEU A C 1
ATOM 943 O O . LEU A 1 118 ? -13.767 -0.656 7.775 1.00 93.81 118 LEU A O 1
ATOM 947 N N . GLU A 1 119 ? -13.160 -2.492 8.926 1.00 94.44 119 GLU A N 1
ATOM 948 C CA . GLU A 1 119 ? -11.779 -2.559 8.419 1.00 94.44 119 GLU A CA 1
ATOM 949 C C . GLU A 1 119 ? -11.760 -2.773 6.891 1.00 94.44 119 GLU A C 1
ATOM 951 O O . GLU A 1 119 ? -11.022 -2.103 6.178 1.00 94.44 119 GLU A O 1
ATOM 956 N N . GLU A 1 120 ? -12.616 -3.653 6.366 1.00 94.56 120 GLU A N 1
ATOM 957 C CA . GLU A 1 120 ? -12.778 -3.871 4.922 1.00 94.56 120 GLU A CA 1
ATOM 958 C C . GLU A 1 120 ? -13.313 -2.634 4.192 1.00 94.56 120 GLU A C 1
ATOM 960 O O . GLU A 1 120 ? -12.751 -2.249 3.166 1.00 94.56 120 GLU A O 1
ATOM 965 N N . ILE A 1 121 ? -14.338 -1.971 4.739 1.00 95.56 121 ILE A N 1
ATOM 966 C CA . ILE A 1 121 ? -14.883 -0.721 4.182 1.00 95.56 121 ILE A CA 1
ATOM 967 C C . ILE A 1 121 ? -13.804 0.376 4.156 1.00 95.56 121 ILE A C 1
ATOM 969 O O . ILE A 1 121 ? -13.657 1.076 3.157 1.00 95.56 121 ILE A O 1
ATOM 973 N N . GLU A 1 122 ? -12.995 0.495 5.211 1.00 96.94 122 GLU A N 1
ATOM 974 C CA . GLU A 1 122 ? -11.860 1.425 5.270 1.00 96.94 122 GLU A CA 1
ATOM 975 C C . GLU A 1 122 ? -10.804 1.123 4.196 1.00 96.94 122 GLU A C 1
ATOM 977 O O . GLU A 1 122 ? -10.346 2.028 3.492 1.00 96.94 122 GLU A O 1
ATOM 982 N N . CYS A 1 123 ? -10.437 -0.147 4.008 1.00 97.56 123 CYS A N 1
ATOM 983 C CA . CYS A 1 123 ? -9.483 -0.524 2.966 1.00 97.56 123 CYS A CA 1
ATOM 984 C C . CYS A 1 123 ? -10.036 -0.298 1.553 1.00 97.56 123 CYS A C 1
ATOM 986 O O . CYS A 1 123 ? -9.289 0.120 0.66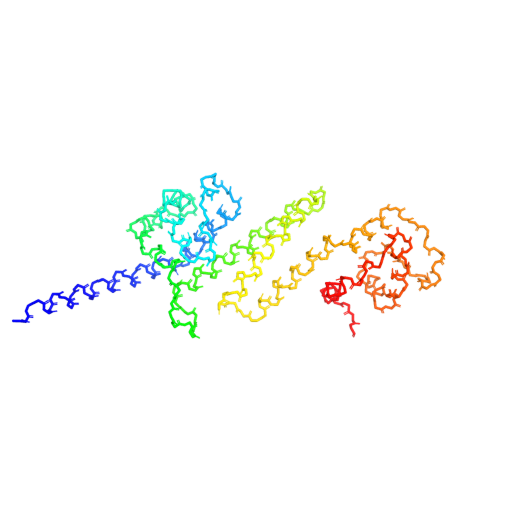3 1.00 97.56 123 CYS A O 1
ATOM 988 N N . ASN A 1 124 ? -11.336 -0.510 1.339 1.00 96.12 124 ASN A N 1
ATOM 989 C CA . ASN A 1 124 ? -11.991 -0.171 0.078 1.00 96.12 124 ASN A CA 1
ATOM 990 C C . ASN A 1 124 ? -11.993 1.343 -0.166 1.00 96.12 124 ASN A C 1
ATOM 992 O O . ASN A 1 124 ? -11.660 1.765 -1.272 1.00 96.12 124 ASN A O 1
ATOM 996 N N . ALA A 1 125 ? -12.214 2.165 0.865 1.00 97.50 125 ALA A N 1
ATOM 997 C CA . ALA A 1 125 ? -12.073 3.617 0.760 1.00 97.50 125 ALA A CA 1
ATOM 998 C C . ALA A 1 125 ? -10.635 4.037 0.392 1.00 97.50 125 ALA A C 1
ATOM 1000 O O . ALA A 1 125 ? -10.448 4.929 -0.435 1.00 97.50 125 ALA A O 1
ATOM 1001 N N . HIS A 1 126 ? -9.603 3.361 0.916 1.00 97.56 126 HIS A N 1
ATOM 1002 C CA . HIS A 1 126 ? -8.217 3.571 0.476 1.00 97.56 126 HIS A CA 1
ATOM 1003 C C . HIS A 1 126 ? -7.998 3.223 -1.004 1.00 97.56 126 HIS A C 1
ATOM 1005 O O . HIS A 1 126 ? -7.349 3.995 -1.716 1.00 97.56 126 HIS A O 1
ATOM 1011 N N . LYS A 1 127 ? -8.542 2.095 -1.483 1.00 96.31 127 LYS A N 1
ATOM 1012 C CA . LYS A 1 127 ? -8.481 1.711 -2.906 1.00 96.31 127 LYS A CA 1
ATOM 1013 C C . LYS A 1 127 ? -9.203 2.730 -3.793 1.00 96.31 127 LYS A C 1
ATOM 1015 O O . LYS A 1 127 ? -8.675 3.125 -4.829 1.00 96.31 127 LYS A O 1
ATOM 1020 N N . HIS A 1 128 ? -10.376 3.189 -3.368 1.00 96.00 128 HIS A N 1
ATOM 1021 C CA . HIS A 1 128 ? -11.165 4.187 -4.082 1.00 96.00 128 HIS A CA 1
ATOM 1022 C C . HIS A 1 128 ? -10.434 5.538 -4.137 1.00 96.00 128 HIS A C 1
ATOM 1024 O O . HIS A 1 128 ? -10.280 6.111 -5.215 1.00 96.00 128 HIS A O 1
ATOM 1030 N N . ALA A 1 129 ? -9.880 6.008 -3.015 1.00 96.38 129 ALA A N 1
ATOM 1031 C CA . ALA A 1 129 ? -9.078 7.229 -2.975 1.00 96.38 129 ALA A CA 1
ATOM 1032 C C . ALA A 1 129 ? -7.869 7.151 -3.921 1.00 96.38 129 ALA A C 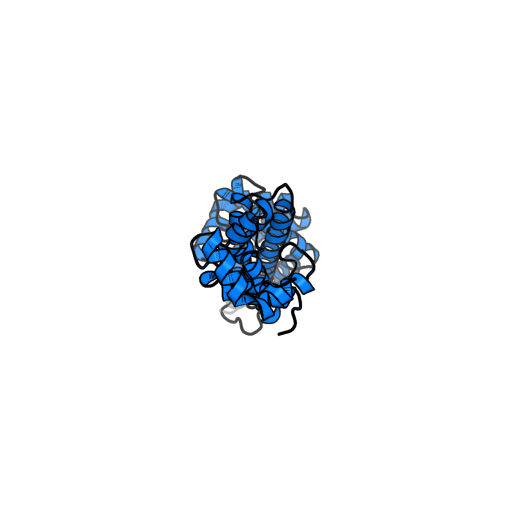1
ATOM 1034 O O . ALA A 1 129 ? -7.593 8.101 -4.652 1.00 96.38 129 ALA A O 1
ATOM 1035 N N . LEU A 1 130 ? -7.167 6.011 -3.935 1.00 95.06 130 LEU A N 1
ATOM 1036 C CA . LEU A 1 130 ? -6.066 5.763 -4.866 1.00 95.06 130 LEU A CA 1
ATOM 1037 C C . LEU A 1 130 ? -6.533 5.875 -6.322 1.00 95.06 130 LEU A C 1
ATOM 1039 O O . LEU A 1 130 ? -5.883 6.548 -7.117 1.00 95.06 130 LEU A O 1
ATOM 1043 N N . GLN A 1 131 ? -7.656 5.246 -6.670 1.00 92.88 131 GLN A N 1
ATOM 1044 C CA . GLN A 1 131 ? -8.194 5.284 -8.027 1.00 92.88 131 GLN A CA 1
ATOM 1045 C C . GLN A 1 131 ? -8.549 6.711 -8.471 1.00 92.88 131 GLN A C 1
ATOM 1047 O O . GLN A 1 131 ? -8.245 7.083 -9.606 1.00 92.88 131 GLN A O 1
ATOM 1052 N N . LEU A 1 132 ? -9.160 7.513 -7.593 1.00 93.00 132 LEU A N 1
ATOM 1053 C CA . LEU A 1 132 ? -9.469 8.918 -7.875 1.00 93.00 132 LEU A CA 1
ATOM 1054 C C . LEU A 1 132 ? -8.191 9.737 -8.087 1.00 93.00 132 LEU A C 1
ATOM 1056 O O . LEU A 1 132 ? -8.082 10.445 -9.087 1.00 93.00 132 LEU A O 1
ATOM 1060 N N . GLU A 1 133 ? -7.188 9.581 -7.218 1.00 92.44 133 GLU A N 1
ATOM 1061 C CA . GLU A 1 133 ? -5.913 10.288 -7.374 1.00 92.44 133 GLU A CA 1
ATOM 1062 C C . GLU A 1 133 ? -5.199 9.883 -8.671 1.00 92.44 133 GLU A C 1
ATOM 1064 O O . GLU A 1 133 ? -4.688 10.734 -9.394 1.00 92.44 133 GLU A O 1
ATOM 1069 N N . MET A 1 134 ? -5.200 8.592 -9.016 1.00 88.88 134 MET A N 1
ATOM 1070 C CA . MET A 1 134 ? -4.635 8.118 -10.281 1.00 88.88 134 MET A CA 1
ATOM 1071 C C . MET A 1 134 ? -5.313 8.785 -11.478 1.00 88.88 134 MET A C 1
ATOM 1073 O O . MET A 1 134 ? -4.621 9.211 -12.398 1.00 88.88 134 MET A O 1
ATOM 1077 N N . GLN A 1 135 ? -6.644 8.919 -11.468 1.00 88.31 135 GLN A N 1
ATOM 1078 C CA . GLN A 1 135 ? -7.382 9.616 -12.525 1.00 88.31 135 GLN A CA 1
ATOM 1079 C C . GLN A 1 135 ? -6.994 11.097 -12.610 1.00 88.31 135 GLN A C 1
ATOM 1081 O O . GLN A 1 135 ? -6.825 11.622 -13.715 1.00 88.31 135 GLN A O 1
ATOM 1086 N N . GLU A 1 136 ? -6.803 11.763 -11.470 1.00 87.50 136 GLU A N 1
ATOM 1087 C CA . GLU A 1 136 ? -6.359 13.158 -11.419 1.00 87.50 136 GLU A CA 1
ATOM 1088 C C . GLU A 1 136 ? -4.927 13.355 -11.932 1.00 87.50 136 GLU A C 1
ATOM 1090 O O . GLU A 1 136 ? -4.661 14.375 -12.569 1.00 87.50 136 GLU A O 1
ATOM 1095 N N . GLN A 1 137 ? -4.041 12.375 -11.726 1.00 82.81 137 GLN A N 1
ATOM 1096 C CA . GLN A 1 137 ? -2.629 12.405 -12.130 1.00 82.81 137 GLN A CA 1
ATOM 1097 C C . GLN A 1 137 ? -2.358 11.770 -13.505 1.00 82.81 137 GLN A C 1
ATOM 1099 O O . GLN A 1 137 ? -1.228 11.386 -13.798 1.00 82.81 137 GLN A O 1
ATOM 1104 N N . THR A 1 138 ? -3.367 11.657 -14.375 1.00 77.25 138 THR A N 1
ATOM 1105 C CA . THR A 1 138 ? -3.183 11.127 -15.737 1.00 77.25 138 THR A CA 1
ATOM 1106 C C . THR A 1 138 ? -2.965 12.218 -16.791 1.00 77.25 138 THR A C 1
ATOM 1108 O O . THR A 1 138 ? -3.534 13.312 -16.741 1.00 77.25 138 THR A O 1
ATOM 1111 N N . GLY A 1 139 ? -2.167 11.897 -17.815 1.00 73.75 139 GLY A N 1
ATOM 1112 C CA . GLY A 1 139 ? -2.013 12.720 -19.016 1.00 73.75 139 GLY A CA 1
ATOM 1113 C C . GLY A 1 139 ? -1.269 14.030 -18.756 1.00 73.75 139 GLY A C 1
ATOM 1114 O O . GLY A 1 139 ? -0.194 14.040 -18.173 1.00 73.75 139 GLY A O 1
ATOM 1115 N N . GLU A 1 140 ? -1.830 15.154 -19.205 1.00 73.44 140 GLU A N 1
ATOM 1116 C CA . GLU A 1 140 ? -1.199 16.477 -19.046 1.00 73.44 140 GLU A CA 1
ATOM 1117 C C . GLU A 1 140 ? -1.124 16.953 -17.585 1.00 73.44 140 GLU A C 1
ATOM 1119 O O . GLU A 1 140 ? -0.394 17.898 -17.290 1.00 73.44 140 GLU A O 1
ATOM 1124 N N . LYS A 1 141 ? -1.872 16.316 -16.674 1.00 78.19 141 LYS A N 1
ATOM 1125 C CA . LYS A 1 141 ? -1.874 16.634 -15.240 1.00 78.19 141 LYS A CA 1
ATOM 1126 C C . LYS A 1 141 ? -0.811 15.880 -14.447 1.00 78.19 141 LYS A C 1
ATOM 1128 O O . LYS A 1 141 ? -0.628 16.177 -13.272 1.00 78.19 141 LYS A O 1
ATOM 1133 N N . GLU A 1 142 ? -0.136 14.914 -15.064 1.00 75.69 142 GLU A N 1
ATOM 1134 C CA . GLU A 1 142 ? 0.879 14.109 -14.397 1.00 75.69 142 GLU A CA 1
ATOM 1135 C C . GLU A 1 142 ? 2.031 15.002 -13.909 1.00 75.69 142 GLU A C 1
ATOM 1137 O O . GLU A 1 142 ? 2.670 15.727 -14.676 1.00 75.69 142 GLU A O 1
ATOM 1142 N N . THR A 1 143 ? 2.300 14.954 -12.606 1.00 79.69 143 THR A N 1
ATOM 1143 C CA . THR A 1 143 ? 3.409 15.673 -11.972 1.00 79.69 143 THR A CA 1
ATOM 1144 C C . THR A 1 143 ? 4.266 14.708 -11.165 1.00 79.69 143 THR A C 1
ATOM 1146 O O . THR A 1 143 ? 3.785 13.669 -10.717 1.00 79.69 143 THR A O 1
ATOM 1149 N N . HIS A 1 144 ? 5.538 15.051 -10.934 1.00 78.56 144 HIS A N 1
ATOM 1150 C CA . HIS A 1 144 ? 6.402 14.244 -10.065 1.00 78.56 144 HIS A CA 1
ATOM 1151 C C . HIS A 1 144 ? 5.812 14.113 -8.653 1.00 78.56 144 HIS A C 1
ATOM 1153 O O . HIS A 1 144 ? 5.700 13.005 -8.135 1.00 78.56 144 HIS A O 1
ATOM 1159 N N . ASP A 1 145 ? 5.367 15.228 -8.068 1.00 85.38 145 ASP A N 1
ATOM 1160 C CA . ASP A 1 145 ? 4.742 15.243 -6.741 1.00 85.38 145 ASP A CA 1
ATOM 1161 C C . ASP A 1 145 ? 3.443 14.425 -6.719 1.00 85.38 145 ASP A C 1
ATOM 1163 O O . ASP A 1 145 ? 3.178 13.698 -5.761 1.00 85.38 145 ASP A O 1
ATOM 1167 N N . GLY A 1 146 ? 2.664 14.484 -7.802 1.00 87.50 146 GLY A N 1
ATOM 1168 C CA . GLY A 1 146 ? 1.484 13.656 -8.011 1.00 87.50 146 GLY A CA 1
ATOM 1169 C C . GLY A 1 146 ? 1.799 12.164 -8.044 1.00 87.50 146 GLY A C 1
ATOM 1170 O O . GLY A 1 146 ? 1.160 11.387 -7.339 1.00 87.50 146 GLY A O 1
ATOM 1171 N N . ALA A 1 147 ? 2.832 11.758 -8.782 1.00 84.19 147 ALA A N 1
ATOM 1172 C CA . ALA A 1 147 ? 3.271 10.367 -8.836 1.00 84.19 147 ALA A CA 1
ATOM 1173 C C . ALA A 1 147 ? 3.764 9.867 -7.463 1.00 84.19 147 ALA A C 1
ATOM 1175 O O . ALA A 1 147 ? 3.413 8.766 -7.035 1.00 84.19 147 ALA A O 1
ATOM 1176 N N . VAL A 1 148 ? 4.501 10.702 -6.716 1.00 87.44 148 VAL A N 1
ATOM 1177 C CA . VAL A 1 148 ? 4.916 10.405 -5.332 1.00 87.44 148 VAL A CA 1
ATOM 1178 C C . VAL A 1 148 ? 3.700 10.247 -4.409 1.00 87.44 148 VAL A C 1
ATOM 1180 O O . VAL A 1 148 ? 3.661 9.328 -3.585 1.00 87.44 148 VAL A O 1
ATOM 1183 N N . LYS A 1 149 ? 2.685 11.109 -4.550 1.00 91.75 149 LYS A N 1
ATOM 1184 C CA . LYS A 1 149 ? 1.435 11.032 -3.780 1.00 91.75 149 LYS A CA 1
ATOM 1185 C C . LYS A 1 149 ? 0.657 9.751 -4.093 1.00 91.75 149 LYS A C 1
ATOM 1187 O O . LYS A 1 149 ? 0.292 9.040 -3.157 1.00 91.75 149 LYS A O 1
ATOM 1192 N N . VAL A 1 150 ? 0.471 9.421 -5.371 1.00 92.56 150 VAL A N 1
ATOM 1193 C CA . VAL A 1 150 ? -0.182 8.181 -5.825 1.00 92.56 150 VAL A CA 1
ATOM 1194 C C . VAL A 1 150 ? 0.531 6.952 -5.261 1.00 92.56 150 VAL A C 1
ATOM 1196 O O . VAL A 1 150 ? -0.118 6.079 -4.687 1.00 92.56 150 VAL A O 1
ATOM 1199 N N . LEU A 1 151 ? 1.866 6.901 -5.332 1.00 92.19 151 LEU A N 1
ATOM 1200 C CA . LEU A 1 151 ? 2.639 5.784 -4.786 1.00 92.19 151 LEU A CA 1
ATOM 1201 C C . LEU A 1 151 ? 2.442 5.639 -3.269 1.00 92.19 151 LEU A C 1
ATOM 1203 O O . LEU A 1 151 ? 2.215 4.533 -2.775 1.00 92.19 151 LEU A O 1
ATOM 1207 N N . LYS A 1 152 ? 2.463 6.752 -2.523 1.00 94.06 152 LYS A N 1
ATOM 1208 C CA . LYS A 1 152 ? 2.190 6.750 -1.076 1.00 94.06 152 LYS A CA 1
ATOM 1209 C C . LYS A 1 152 ? 0.783 6.226 -0.766 1.00 94.06 152 LYS A C 1
ATOM 1211 O O . LYS A 1 152 ? 0.623 5.413 0.143 1.00 94.06 152 LYS A O 1
ATOM 1216 N N . MET A 1 153 ? -0.227 6.670 -1.515 1.00 95.75 153 MET A N 1
ATOM 1217 C CA . MET A 1 153 ? -1.604 6.186 -1.367 1.00 95.75 153 MET A CA 1
ATOM 1218 C C . MET A 1 153 ? -1.711 4.692 -1.685 1.00 95.75 153 MET A C 1
ATOM 1220 O O . MET A 1 153 ? -2.401 3.972 -0.966 1.00 95.75 153 MET A O 1
ATOM 1224 N N . CYS A 1 154 ? -0.962 4.210 -2.679 1.00 96.38 154 CYS A N 1
ATOM 1225 C CA . CYS A 1 154 ? -0.928 2.794 -3.017 1.00 96.38 154 CYS A CA 1
ATOM 1226 C C . CYS A 1 154 ? -0.367 1.947 -1.878 1.00 96.38 154 CYS A C 1
ATOM 1228 O O . CYS A 1 154 ? -1.025 1.006 -1.447 1.00 96.38 154 CYS A O 1
ATOM 1230 N N . LYS A 1 155 ? 0.778 2.329 -1.297 1.00 95.56 155 LYS A N 1
ATOM 1231 C CA . LYS A 1 155 ? 1.349 1.606 -0.145 1.00 95.56 155 LYS A CA 1
ATOM 1232 C C . LYS A 1 155 ? 0.412 1.600 1.069 1.00 95.56 155 LYS A C 1
ATOM 1234 O O . LYS A 1 155 ? 0.358 0.610 1.803 1.00 95.56 155 LYS A O 1
ATOM 1239 N N . ASN A 1 156 ? -0.359 2.671 1.275 1.00 95.75 156 ASN A N 1
ATOM 1240 C CA . ASN A 1 156 ? -1.384 2.708 2.321 1.00 95.75 156 ASN A CA 1
ATOM 1241 C C . ASN A 1 156 ? -2.511 1.696 2.056 1.00 95.75 156 ASN A C 1
ATOM 1243 O O . ASN A 1 156 ? -2.838 0.929 2.963 1.00 95.75 156 ASN A O 1
ATOM 1247 N N . ALA A 1 157 ? -3.048 1.658 0.831 1.00 97.12 157 ALA A N 1
ATOM 1248 C CA . ALA A 1 157 ? -4.081 0.704 0.423 1.00 97.12 157 ALA A CA 1
ATOM 1249 C C . ALA A 1 157 ? -3.580 -0.749 0.475 1.00 97.12 157 ALA A C 1
ATOM 1251 O O . ALA A 1 157 ? -4.235 -1.600 1.072 1.00 97.12 157 ALA A O 1
ATOM 1252 N N . GLU A 1 158 ? -2.390 -1.014 -0.074 1.00 96.81 158 GLU A N 1
ATOM 1253 C CA . GLU A 1 158 ? -1.715 -2.317 -0.057 1.00 96.81 158 GLU A CA 1
ATOM 1254 C C . GLU A 1 158 ? -1.596 -2.848 1.367 1.00 96.81 158 GLU A C 1
ATOM 1256 O O . GLU A 1 158 ? -2.021 -3.966 1.656 1.00 96.81 158 GLU A O 1
ATOM 1261 N N . THR A 1 159 ? -1.081 -2.029 2.288 1.00 96.44 159 THR A N 1
ATOM 1262 C CA . THR A 1 159 ? -0.921 -2.508 3.659 1.00 96.44 159 THR A CA 1
ATOM 1263 C C . THR A 1 159 ? -2.269 -2.718 4.353 1.00 96.44 159 THR A C 1
ATOM 1265 O O . THR A 1 159 ? -2.402 -3.663 5.120 1.00 96.44 159 THR A O 1
ATOM 1268 N N . CYS A 1 160 ? -3.272 -1.869 4.093 1.00 97.12 160 CYS A N 1
ATOM 1269 C CA . CYS A 1 160 ? -4.610 -2.045 4.667 1.00 97.12 160 CYS A CA 1
ATOM 1270 C C . CYS A 1 160 ? -5.199 -3.403 4.259 1.00 97.12 160 CYS A C 1
ATOM 1272 O O . CYS A 1 160 ? -5.598 -4.205 5.103 1.00 97.12 160 CYS A O 1
ATOM 1274 N N . VAL A 1 161 ? -5.168 -3.695 2.955 1.00 97.00 161 VAL A N 1
ATOM 1275 C CA . VAL A 1 161 ? -5.651 -4.956 2.377 1.00 97.00 161 VAL A CA 1
ATOM 1276 C C . VAL A 1 161 ? -4.853 -6.157 2.898 1.00 97.00 161 VAL A C 1
ATOM 1278 O O . VAL A 1 161 ? -5.423 -7.215 3.169 1.00 97.00 161 VAL A O 1
ATOM 1281 N N . HIS A 1 162 ? -3.537 -6.009 3.068 1.00 95.69 162 HIS A N 1
ATOM 1282 C CA . HIS A 1 162 ? -2.678 -7.072 3.581 1.00 95.69 162 HIS A CA 1
ATOM 1283 C C . HIS A 1 162 ? -2.954 -7.391 5.061 1.00 95.69 162 HIS A C 1
ATOM 1285 O O . HIS A 1 162 ? -3.040 -8.564 5.429 1.00 95.69 162 HIS A O 1
ATOM 1291 N N . ASP A 1 163 ? -3.121 -6.365 5.898 1.00 92.56 163 ASP A N 1
ATOM 1292 C CA . ASP A 1 163 ? -3.339 -6.512 7.343 1.00 92.56 163 ASP A CA 1
ATOM 1293 C C . ASP A 1 163 ? -4.767 -6.965 7.687 1.00 92.56 163 ASP A C 1
ATOM 1295 O O . ASP A 1 163 ? -5.003 -7.553 8.753 1.00 92.56 163 ASP A O 1
ATOM 1299 N N . SER A 1 164 ? -5.720 -6.724 6.782 1.00 93.12 164 SER A N 1
ATOM 1300 C CA . SER A 1 164 ? -7.097 -7.165 6.947 1.00 93.12 164 SER A CA 1
ATOM 1301 C C . SER A 1 164 ? -7.282 -8.633 6.566 1.00 93.12 164 SER A C 1
ATOM 1303 O O . SER A 1 164 ? -6.774 -9.147 5.564 1.00 93.12 164 SER A O 1
ATOM 1305 N N . CYS A 1 165 ? -8.073 -9.333 7.377 1.00 92.94 165 CYS A N 1
ATOM 1306 C CA . CYS A 1 165 ? -8.371 -10.744 7.163 1.00 92.94 165 CYS A CA 1
ATOM 1307 C C . CYS A 1 165 ? -9.589 -10.986 6.253 1.00 92.94 165 CYS A C 1
ATOM 1309 O O . CYS A 1 165 ? -9.914 -12.137 5.964 1.00 92.94 165 CYS A O 1
ATOM 1311 N N . LYS A 1 166 ? -10.241 -9.913 5.787 1.00 94.12 166 LYS A N 1
ATOM 1312 C CA . LYS A 1 166 ? -11.383 -9.965 4.864 1.00 94.12 166 LYS A CA 1
ATOM 1313 C C . LYS A 1 166 ? -10.990 -10.229 3.419 1.00 94.12 166 LYS A C 1
ATOM 1315 O O . LYS A 1 166 ? -11.709 -10.932 2.719 1.00 94.12 166 LYS A O 1
ATOM 1320 N N . PHE A 1 167 ? -9.829 -9.731 3.008 1.00 94.69 167 PHE A N 1
ATOM 1321 C CA . PHE A 1 167 ? -9.363 -9.878 1.638 1.00 94.69 167 PHE A CA 1
ATOM 1322 C C . PHE A 1 167 ? -8.727 -11.245 1.398 1.00 94.69 167 PHE A C 1
ATOM 1324 O O . PHE A 1 167 ? -7.994 -11.800 2.229 1.00 94.69 167 PHE A O 1
ATOM 1331 N N . THR A 1 168 ? -9.001 -11.784 0.219 1.00 94.75 168 THR A N 1
ATOM 1332 C CA . THR A 1 168 ? -8.406 -13.013 -0.291 1.00 94.75 168 THR A CA 1
ATOM 1333 C C . THR A 1 168 ? -6.955 -12.789 -0.720 1.00 94.75 168 THR A C 1
ATOM 1335 O O . THR A 1 168 ? -6.506 -11.666 -0.942 1.00 94.75 168 THR A O 1
ATOM 1338 N N . ASN A 1 169 ? -6.195 -13.875 -0.892 1.00 94.19 169 ASN A N 1
ATOM 1339 C CA . ASN A 1 169 ? -4.840 -13.774 -1.451 1.00 94.19 169 ASN A CA 1
ATOM 1340 C C . ASN A 1 169 ? -4.844 -13.190 -2.869 1.00 94.19 169 ASN A C 1
ATOM 1342 O O . ASN A 1 169 ? -3.916 -12.476 -3.222 1.00 94.19 169 ASN A O 1
ATOM 1346 N N . PHE A 1 170 ? -5.898 -13.449 -3.648 1.00 93.75 170 PHE A N 1
ATOM 1347 C CA . PHE A 1 170 ? -6.047 -12.880 -4.984 1.00 93.75 170 PHE A CA 1
ATOM 1348 C C . PHE A 1 170 ? -6.155 -11.350 -4.937 1.00 93.75 170 PHE A C 1
ATOM 1350 O O . PHE A 1 170 ? -5.445 -10.669 -5.665 1.00 93.75 170 PHE A O 1
ATOM 1357 N N . GLU A 1 171 ? -6.977 -10.804 -4.039 1.00 93.81 171 GLU A N 1
ATOM 1358 C CA . GLU A 1 171 ? -7.121 -9.349 -3.879 1.00 93.81 171 GLU A CA 1
ATOM 1359 C C . GLU A 1 171 ? -5.849 -8.693 -3.327 1.00 93.81 171 GLU A C 1
ATOM 1361 O O . GLU A 1 171 ? -5.505 -7.583 -3.730 1.00 93.81 171 GLU A O 1
ATOM 1366 N N . ARG A 1 172 ? -5.117 -9.389 -2.442 1.00 95.69 172 ARG A N 1
ATOM 1367 C CA . ARG A 1 172 ? -3.790 -8.948 -1.977 1.00 95.69 172 ARG A CA 1
ATOM 1368 C C . ARG A 1 172 ? -2.790 -8.881 -3.130 1.00 95.69 172 ARG A C 1
ATOM 1370 O O . ARG A 1 172 ? -2.104 -7.876 -3.279 1.00 95.69 172 ARG A O 1
ATOM 1377 N N . GLU A 1 173 ? -2.734 -9.916 -3.964 1.00 93.06 173 GLU A N 1
ATOM 1378 C CA . GLU A 1 173 ? -1.876 -9.926 -5.152 1.00 93.06 173 GLU A CA 1
ATOM 1379 C C . GLU A 1 173 ? -2.288 -8.845 -6.161 1.00 93.06 173 GLU A C 1
ATOM 1381 O O . GLU A 1 173 ? -1.426 -8.225 -6.775 1.00 93.06 173 GLU A O 1
ATOM 1386 N N . GLU A 1 174 ? -3.585 -8.583 -6.338 1.00 91.56 174 GLU A N 1
ATOM 1387 C CA . GLU A 1 174 ? -4.088 -7.550 -7.250 1.00 91.56 174 GLU A CA 1
ATOM 1388 C C . GLU A 1 174 ? -3.616 -6.143 -6.849 1.00 91.56 174 GLU A C 1
ATOM 1390 O O . GLU A 1 174 ? -3.085 -5.407 -7.691 1.00 91.56 174 GLU A O 1
ATOM 1395 N N . ILE A 1 175 ? -3.754 -5.771 -5.569 1.00 93.44 175 ILE A N 1
ATOM 1396 C CA . ILE A 1 175 ? -3.270 -4.469 -5.092 1.00 93.44 175 ILE A CA 1
ATOM 1397 C C . ILE A 1 175 ? -1.740 -4.399 -5.109 1.00 93.44 175 ILE A C 1
ATOM 1399 O O . ILE A 1 175 ? -1.191 -3.381 -5.523 1.00 93.44 175 ILE A O 1
ATOM 1403 N N . GLU A 1 176 ? -1.044 -5.485 -4.755 1.00 92.62 176 GLU A N 1
ATOM 1404 C CA . GLU A 1 176 ? 0.421 -5.545 -4.805 1.00 92.62 176 GLU A CA 1
ATOM 1405 C C . GLU A 1 176 ? 0.933 -5.366 -6.243 1.00 92.62 176 GLU A C 1
ATOM 1407 O O . GLU A 1 176 ? 1.865 -4.603 -6.489 1.00 92.62 176 GLU A O 1
ATOM 1412 N N . ASN A 1 177 ? 0.311 -6.028 -7.224 1.00 88.06 177 ASN A N 1
ATOM 1413 C CA . ASN A 1 177 ? 0.654 -5.871 -8.639 1.00 88.06 177 ASN A CA 1
ATOM 1414 C C . ASN A 1 177 ? 0.403 -4.434 -9.113 1.00 88.06 177 ASN A C 1
ATOM 1416 O O . ASN A 1 177 ? 1.266 -3.850 -9.765 1.00 88.06 177 ASN A O 1
ATOM 1420 N N . SER A 1 178 ? -0.728 -3.842 -8.722 1.00 87.38 178 SER A N 1
ATOM 1421 C CA . SER A 1 178 ? -1.063 -2.455 -9.061 1.00 87.38 178 SER A CA 1
ATOM 1422 C C . SER A 1 178 ? -0.045 -1.461 -8.485 1.00 87.38 178 SER A C 1
ATOM 1424 O O . SER A 1 178 ? 0.407 -0.557 -9.190 1.00 87.38 178 SER A O 1
ATOM 1426 N N . CYS A 1 179 ? 0.372 -1.645 -7.227 1.00 91.75 179 CYS A N 1
ATOM 1427 C CA . CYS A 1 179 ? 1.390 -0.798 -6.603 1.00 91.75 179 CYS A CA 1
ATOM 1428 C C . CYS A 1 179 ? 2.779 -0.995 -7.207 1.00 91.75 179 CYS A C 1
ATOM 1430 O O . CYS A 1 179 ? 3.498 -0.014 -7.380 1.00 91.75 179 CYS A O 1
ATOM 1432 N N . ASP A 1 180 ? 3.143 -2.221 -7.577 1.00 88.00 180 ASP A N 1
ATOM 1433 C CA . ASP A 1 180 ? 4.404 -2.514 -8.258 1.00 88.00 180 ASP A CA 1
ATOM 1434 C C . ASP A 1 180 ? 4.481 -1.823 -9.637 1.00 88.00 180 ASP A C 1
ATOM 1436 O O . ASP A 1 180 ? 5.534 -1.304 -10.014 1.00 88.00 180 ASP A O 1
ATOM 1440 N N . VAL A 1 181 ? 3.367 -1.752 -10.379 1.00 82.94 181 VAL A N 1
ATOM 1441 C CA . VAL A 1 181 ? 3.294 -0.996 -11.644 1.00 82.94 181 VAL A CA 1
ATOM 1442 C C . VAL A 1 181 ? 3.446 0.508 -11.405 1.00 82.94 181 VAL A C 1
ATOM 1444 O O . VAL A 1 181 ? 4.167 1.175 -12.145 1.00 82.94 181 VAL A O 1
ATOM 1447 N N . LEU A 1 182 ? 2.821 1.058 -10.362 1.00 85.19 182 LEU A N 1
ATOM 1448 C CA . LEU A 1 182 ? 2.985 2.471 -10.003 1.00 85.19 182 LEU A CA 1
ATOM 1449 C C . LEU A 1 182 ? 4.420 2.793 -9.574 1.00 85.19 182 LEU A C 1
ATOM 1451 O O . LEU A 1 182 ? 4.967 3.817 -9.979 1.00 85.19 182 LEU A O 1
ATOM 1455 N N . GLU A 1 183 ? 5.061 1.905 -8.822 1.00 85.75 183 GLU A N 1
ATOM 1456 C CA . GLU A 1 183 ? 6.455 2.062 -8.407 1.00 85.75 183 GLU A CA 1
ATOM 1457 C C . GLU A 1 183 ? 7.387 2.138 -9.626 1.00 85.75 183 GLU A C 1
ATOM 1459 O O . GLU A 1 183 ? 8.247 3.023 -9.691 1.00 85.75 183 GLU A O 1
ATOM 1464 N N . LEU A 1 184 ? 7.122 1.327 -10.660 1.00 82.56 184 LEU A N 1
ATOM 1465 C CA . LEU A 1 184 ? 7.817 1.419 -11.944 1.00 82.56 184 LEU A CA 1
ATOM 1466 C C . LEU A 1 184 ? 7.672 2.802 -12.592 1.00 82.56 184 LEU A C 1
ATOM 1468 O O . LEU A 1 184 ? 8.653 3.318 -13.119 1.00 82.56 184 LEU A O 1
ATOM 1472 N N . THR A 1 185 ? 6.493 3.437 -12.557 1.00 78.44 185 THR A N 1
ATOM 1473 C CA . THR A 1 185 ? 6.302 4.766 -13.186 1.00 78.44 185 THR A CA 1
ATOM 1474 C C . THR A 1 185 ? 7.173 5.856 -12.557 1.00 78.44 185 THR A C 1
ATOM 1476 O O . THR A 1 185 ? 7.611 6.781 -13.240 1.00 78.44 185 THR A O 1
ATOM 1479 N N . THR A 1 186 ? 7.493 5.709 -11.271 1.00 79.06 186 THR A N 1
ATOM 1480 C CA . THR A 1 186 ? 8.363 6.632 -10.529 1.00 79.06 186 THR A CA 1
ATOM 1481 C C . THR A 1 186 ? 9.843 6.256 -10.574 1.00 79.06 186 THR A C 1
ATOM 1483 O O . THR A 1 186 ? 10.677 6.989 -10.039 1.00 79.06 186 THR A O 1
ATOM 1486 N N . SER A 1 187 ? 10.187 5.118 -11.180 1.00 84.12 187 SER A N 1
ATOM 1487 C CA . SER A 1 187 ? 11.527 4.557 -11.089 1.00 84.12 187 SER A CA 1
ATOM 1488 C C . SER A 1 187 ? 12.531 5.236 -12.025 1.00 84.12 187 SER A C 1
ATOM 1490 O O . SER A 1 187 ? 12.186 5.882 -13.022 1.00 84.12 187 SER A O 1
ATOM 1492 N N . ASP A 1 188 ? 13.816 5.038 -11.727 1.00 86.62 188 ASP A N 1
ATOM 1493 C CA . ASP A 1 188 ? 14.922 5.483 -12.578 1.00 86.62 188 ASP A CA 1
ATOM 1494 C C . ASP A 1 188 ? 14.810 4.935 -14.010 1.00 86.62 188 ASP A C 1
ATOM 1496 O O . ASP A 1 188 ? 15.198 5.613 -14.969 1.00 86.62 188 ASP A O 1
ATOM 1500 N N . PHE A 1 189 ? 14.264 3.723 -14.165 1.00 87.88 189 PHE A N 1
ATOM 1501 C CA . PHE A 1 189 ? 13.972 3.139 -15.465 1.00 87.88 189 PHE A CA 1
ATOM 1502 C C . PHE A 1 189 ? 12.979 3.989 -16.263 1.00 87.88 189 PHE A C 1
ATOM 1504 O O . PHE A 1 189 ? 13.281 4.371 -17.397 1.00 87.88 189 PHE A O 1
ATOM 1511 N N . THR A 1 190 ? 11.828 4.341 -15.686 1.00 84.69 190 THR A N 1
ATOM 1512 C CA . THR A 1 190 ? 10.817 5.142 -16.395 1.00 84.69 190 THR A CA 1
ATOM 1513 C C . THR A 1 190 ? 11.324 6.546 -16.699 1.00 84.69 190 THR A C 1
ATOM 1515 O O . THR A 1 190 ? 11.136 7.038 -17.813 1.00 84.69 190 THR A O 1
ATOM 1518 N N . VAL A 1 191 ? 12.065 7.167 -15.775 1.00 86.06 191 VAL A N 1
ATOM 1519 C CA . VAL A 1 191 ? 12.735 8.456 -16.021 1.00 86.06 191 VAL A CA 1
ATOM 1520 C C . VAL A 1 191 ? 13.680 8.362 -17.225 1.00 86.06 191 VAL A C 1
ATOM 1522 O O . VAL A 1 191 ? 13.643 9.214 -18.118 1.00 86.06 191 VAL A O 1
ATOM 1525 N N . CYS A 1 192 ? 14.493 7.305 -17.294 1.00 91.62 192 CYS A N 1
ATOM 1526 C CA . CYS A 1 192 ? 15.396 7.057 -18.414 1.00 91.62 192 CYS A CA 1
ATOM 1527 C C . CYS A 1 192 ? 14.643 6.832 -19.736 1.00 91.62 192 CYS A C 1
ATOM 1529 O O . CYS A 1 192 ? 14.970 7.448 -20.752 1.00 91.62 192 CYS A O 1
ATOM 1531 N N . MET A 1 193 ? 13.593 6.010 -19.738 1.00 89.88 193 MET A N 1
ATOM 1532 C CA . MET A 1 193 ? 12.792 5.764 -20.940 1.00 89.88 193 MET A CA 1
ATOM 1533 C C . MET A 1 193 ? 12.064 7.012 -21.429 1.00 89.88 193 MET A C 1
ATOM 1535 O O . MET A 1 193 ? 12.017 7.257 -22.635 1.00 89.88 193 MET A O 1
ATOM 1539 N N . ASN A 1 194 ? 11.541 7.831 -20.518 1.00 87.12 194 ASN A N 1
ATOM 1540 C CA . ASN A 1 194 ? 10.918 9.107 -20.856 1.00 87.12 194 ASN A CA 1
ATOM 1541 C C . ASN A 1 194 ? 11.928 10.060 -21.500 1.00 87.12 194 ASN A C 1
ATOM 1543 O O . ASN A 1 194 ? 11.604 10.697 -22.504 1.00 87.12 194 ASN A O 1
ATOM 1547 N N . LYS A 1 195 ? 13.170 10.101 -20.998 1.00 90.88 195 LYS A N 1
ATOM 1548 C CA . LYS A 1 195 ? 14.271 10.833 -21.639 1.00 90.88 195 LYS A CA 1
ATOM 1549 C C . LYS A 1 195 ? 14.522 10.329 -23.065 1.00 90.88 195 LYS A C 1
ATOM 1551 O O . LYS A 1 195 ? 14.498 11.134 -23.992 1.00 90.88 195 LYS A O 1
ATOM 1556 N N . ILE A 1 196 ? 14.688 9.017 -23.263 1.00 92.81 196 ILE A N 1
ATOM 1557 C CA . ILE A 1 196 ? 14.944 8.421 -24.589 1.00 92.81 196 ILE A CA 1
ATOM 1558 C C . ILE A 1 196 ? 13.790 8.709 -25.564 1.00 92.81 196 ILE A C 1
ATOM 1560 O O . ILE A 1 196 ? 14.028 9.112 -26.702 1.00 92.81 196 ILE A O 1
ATOM 1564 N N . ASN A 1 197 ? 12.539 8.551 -25.127 1.00 90.19 197 ASN A N 1
ATOM 1565 C CA . ASN A 1 197 ? 11.353 8.813 -25.948 1.00 90.19 197 ASN A CA 1
ATOM 1566 C C . ASN A 1 197 ? 11.195 10.296 -26.311 1.00 90.19 197 ASN A C 1
ATOM 1568 O O . ASN A 1 197 ? 10.716 10.615 -27.401 1.00 90.19 197 ASN A O 1
ATOM 1572 N N . LYS A 1 198 ? 11.583 11.200 -25.403 1.00 90.12 198 LYS A N 1
ATOM 1573 C CA . LYS A 1 198 ? 11.517 12.650 -25.607 1.00 90.12 198 LYS A CA 1
ATOM 1574 C C . LYS A 1 198 ? 12.627 13.152 -26.527 1.00 90.12 198 LYS A C 1
ATOM 1576 O O . LYS A 1 198 ? 12.350 13.923 -27.440 1.00 90.12 198 LYS A O 1
ATOM 1581 N N . GLU A 1 199 ? 13.866 12.738 -26.279 1.00 93.12 199 GLU A N 1
ATOM 1582 C CA . GLU A 1 199 ? 15.042 13.196 -27.028 1.00 93.12 199 GLU A CA 1
ATOM 1583 C C . GLU A 1 199 ? 15.174 12.505 -28.390 1.00 93.12 199 GLU A C 1
ATOM 1585 O O . GLU A 1 199 ? 15.781 13.075 -29.293 1.00 93.12 199 GLU A O 1
ATOM 1590 N N . LYS A 1 200 ? 14.591 11.306 -28.547 1.00 92.94 200 LYS A N 1
ATOM 1591 C CA . LYS A 1 200 ? 14.681 10.464 -29.753 1.00 92.94 200 LYS A CA 1
ATOM 1592 C C . LYS A 1 200 ? 16.115 10.378 -30.311 1.00 92.94 200 LYS A C 1
ATOM 1594 O O . LYS A 1 200 ? 16.334 10.731 -31.472 1.00 92.94 200 LYS A O 1
ATOM 1599 N N . PRO A 1 201 ? 17.105 9.966 -29.494 1.00 94.31 201 PRO A N 1
ATOM 1600 C CA . PRO A 1 201 ? 18.485 9.862 -29.951 1.00 94.31 201 PRO A CA 1
ATOM 1601 C C . PRO A 1 201 ? 18.613 8.837 -31.081 1.00 94.31 201 PRO A C 1
ATOM 1603 O O . PRO A 1 201 ? 17.821 7.905 -31.175 1.00 94.31 201 PRO A O 1
ATOM 1606 N N . ASP A 1 202 ? 19.634 8.976 -31.923 1.00 92.69 202 ASP A N 1
ATOM 1607 C CA . ASP A 1 202 ? 19.897 7.976 -32.955 1.00 92.69 202 ASP A CA 1
ATOM 1608 C C . ASP A 1 202 ? 20.347 6.648 -32.323 1.00 92.69 202 ASP A C 1
ATOM 1610 O O . ASP A 1 202 ? 21.396 6.562 -31.676 1.00 92.69 202 ASP A O 1
ATOM 1614 N N . LEU A 1 203 ? 19.529 5.612 -32.517 1.00 93.06 203 LEU A N 1
ATOM 1615 C CA . LEU A 1 203 ? 19.768 4.263 -32.015 1.00 93.06 203 LEU A CA 1
ATOM 1616 C C . LEU A 1 203 ? 20.384 3.330 -33.073 1.00 93.06 203 LEU A C 1
ATOM 1618 O O . LEU A 1 203 ? 20.620 2.159 -32.781 1.00 93.06 203 LEU A O 1
ATOM 1622 N N . SER A 1 204 ? 20.695 3.826 -34.276 1.00 90.75 204 SER A N 1
ATOM 1623 C CA . SER A 1 204 ? 21.267 3.026 -35.372 1.00 90.75 204 SER A CA 1
ATOM 1624 C C . SER A 1 204 ? 22.609 2.371 -35.018 1.00 90.75 204 SER A C 1
ATOM 1626 O O . SER A 1 204 ? 22.945 1.316 -35.553 1.00 90.75 204 SER A O 1
ATOM 1628 N N . LYS A 1 205 ? 23.354 2.948 -34.064 1.00 92.75 205 LYS A N 1
ATOM 1629 C CA . LYS A 1 205 ? 24.622 2.398 -33.558 1.00 92.75 205 LYS A CA 1
ATOM 1630 C C . LYS A 1 205 ? 24.470 1.106 -32.743 1.00 92.75 205 LYS A C 1
ATOM 1632 O O . LYS A 1 205 ? 25.465 0.428 -32.503 1.00 92.75 205 LYS A O 1
ATOM 1637 N N . TYR A 1 206 ? 23.262 0.765 -32.289 1.00 93.94 206 TYR A N 1
ATOM 1638 C CA . TYR A 1 206 ? 23.014 -0.453 -31.517 1.00 93.94 206 TYR A CA 1
ATOM 1639 C C . TYR A 1 206 ? 22.541 -1.577 -32.443 1.00 93.94 206 TYR A C 1
ATOM 1641 O O . TYR A 1 206 ? 21.345 -1.835 -32.569 1.00 93.94 206 TYR A O 1
ATOM 1649 N N . GLU A 1 207 ? 23.486 -2.299 -33.052 1.00 91.69 207 GLU A N 1
ATOM 1650 C CA . GLU A 1 207 ? 23.205 -3.417 -33.977 1.00 91.69 207 GLU A CA 1
ATOM 1651 C C . GLU A 1 207 ? 22.264 -4.482 -33.381 1.00 91.69 207 GLU A C 1
ATOM 1653 O O . GLU A 1 207 ? 21.524 -5.158 -34.098 1.00 91.69 207 GLU A O 1
ATOM 1658 N N . CYS A 1 208 ? 22.251 -4.615 -32.052 1.00 92.62 208 CYS A N 1
ATOM 1659 C CA . CYS A 1 208 ? 21.382 -5.543 -31.339 1.00 92.62 208 CYS A CA 1
ATOM 1660 C C . CYS A 1 208 ? 19.883 -5.207 -31.452 1.00 92.62 208 CYS A C 1
ATOM 1662 O O . CYS A 1 208 ? 19.062 -6.127 -31.348 1.00 92.62 208 CYS A O 1
ATOM 1664 N N . LEU A 1 209 ? 19.515 -3.945 -31.721 1.00 90.62 209 LEU A N 1
ATOM 1665 C CA . LEU A 1 209 ? 18.125 -3.558 -31.981 1.00 90.62 209 LEU A CA 1
ATOM 1666 C C . LEU A 1 209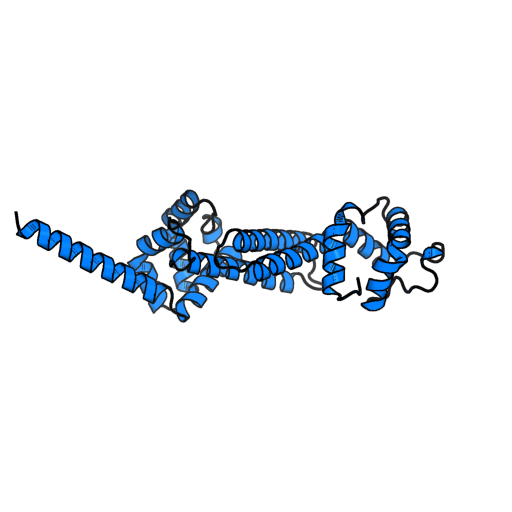 ? 17.650 -4.081 -33.341 1.00 90.62 209 LEU A C 1
ATOM 1668 O O . LEU A 1 209 ? 16.481 -4.440 -33.464 1.00 90.62 209 LEU A O 1
ATOM 1672 N N . LYS A 1 210 ? 18.547 -4.242 -34.326 1.00 84.81 210 LYS A N 1
ATOM 1673 C CA . LYS A 1 210 ? 18.189 -4.585 -35.716 1.00 84.81 210 LYS A CA 1
ATOM 1674 C C . LYS A 1 210 ? 17.076 -3.646 -36.225 1.00 84.81 210 LYS A C 1
ATOM 1676 O O . LYS A 1 210 ? 17.092 -2.461 -35.915 1.00 84.81 210 LYS A O 1
ATOM 1681 N N . ASP A 1 211 ? 16.089 -4.182 -36.941 1.00 83.06 211 ASP A N 1
ATOM 1682 C CA . ASP A 1 211 ? 14.920 -3.458 -37.458 1.00 83.06 211 ASP A CA 1
ATOM 1683 C C . ASP A 1 211 ? 13.797 -3.268 -36.410 1.00 83.06 211 ASP A C 1
ATOM 1685 O O . ASP A 1 211 ? 12.630 -3.105 -36.765 1.00 83.06 211 ASP A O 1
ATOM 1689 N N . HIS A 1 212 ? 14.110 -3.345 -35.111 1.00 88.19 212 HIS A N 1
ATOM 1690 C CA . HIS A 1 212 ? 13.121 -3.160 -34.050 1.00 88.19 212 HIS A CA 1
ATOM 1691 C C . HIS A 1 212 ? 12.710 -1.688 -33.926 1.00 88.19 212 HIS A C 1
ATOM 1693 O O . HIS A 1 212 ? 13.549 -0.815 -33.688 1.00 88.19 212 HIS A O 1
ATOM 1699 N N . ASP A 1 213 ? 11.406 -1.416 -33.986 1.00 88.88 213 ASP A N 1
ATOM 1700 C CA . ASP A 1 213 ? 10.873 -0.084 -33.702 1.00 88.88 213 ASP A CA 1
ATOM 1701 C C . ASP A 1 213 ? 10.875 0.196 -32.189 1.00 88.88 213 ASP A C 1
ATOM 1703 O O . ASP A 1 213 ? 9.910 -0.066 -31.465 1.00 88.88 213 ASP A O 1
ATOM 1707 N N . PHE A 1 214 ? 11.986 0.764 -31.713 1.00 90.44 214 PHE A N 1
ATOM 1708 C CA . PHE A 1 214 ? 12.178 1.139 -30.311 1.00 90.44 214 PHE A CA 1
ATOM 1709 C C . PHE A 1 214 ? 11.167 2.187 -29.819 1.00 90.44 214 PHE A C 1
ATOM 1711 O O . PHE A 1 214 ? 10.931 2.304 -28.619 1.00 90.44 214 PHE A O 1
ATOM 1718 N N . TYR A 1 215 ? 10.554 2.965 -30.709 1.00 90.38 215 TYR A N 1
ATOM 1719 C CA . TYR A 1 215 ? 9.625 4.026 -30.314 1.00 90.38 215 TYR A CA 1
ATOM 1720 C C . TYR A 1 215 ? 8.162 3.615 -30.454 1.00 90.38 215 TYR A C 1
ATOM 1722 O O . TYR A 1 215 ? 7.273 4.375 -30.056 1.00 90.38 215 TYR A O 1
ATOM 1730 N N . SER A 1 216 ? 7.901 2.408 -30.961 1.00 90.44 216 SER A N 1
ATOM 1731 C CA . SER A 1 216 ? 6.557 1.854 -31.006 1.00 90.44 216 SER A CA 1
ATOM 1732 C C . SER A 1 216 ? 5.977 1.713 -29.598 1.00 90.44 216 SER A C 1
ATOM 1734 O O . SER A 1 216 ? 6.638 1.241 -28.665 1.00 90.44 216 SER A O 1
ATOM 1736 N N . LYS A 1 217 ? 4.712 2.126 -29.471 1.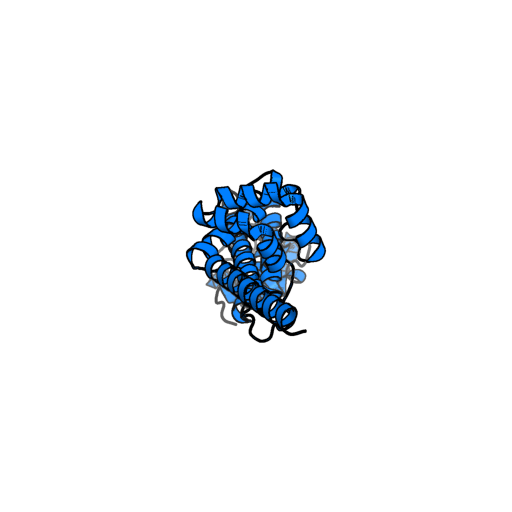00 86.69 217 LYS A N 1
ATOM 1737 C CA . LYS A 1 217 ? 3.863 1.922 -28.288 1.00 86.69 217 LYS A CA 1
ATOM 1738 C C . LYS A 1 217 ? 2.994 0.666 -28.407 1.00 86.69 217 LYS A C 1
ATOM 1740 O O . LYS A 1 217 ? 2.171 0.416 -27.532 1.00 86.69 217 LYS A O 1
ATOM 1745 N N . ASP A 1 218 ? 3.133 -0.088 -29.497 1.00 89.25 218 ASP A N 1
ATOM 1746 C CA . ASP A 1 218 ? 2.420 -1.347 -29.677 1.00 89.25 218 ASP A CA 1
ATOM 1747 C C . ASP A 1 218 ? 2.884 -2.373 -28.636 1.00 89.25 218 ASP A C 1
ATOM 1749 O O . ASP A 1 218 ? 4.083 -2.544 -28.410 1.00 89.25 218 ASP A O 1
ATOM 1753 N N . SER A 1 219 ? 1.931 -3.068 -28.011 1.00 87.19 219 SER A N 1
ATOM 1754 C CA . SER A 1 219 ? 2.229 -4.051 -26.964 1.00 87.19 219 SER A CA 1
ATOM 1755 C C . SER A 1 219 ? 3.202 -5.141 -27.425 1.00 87.19 219 SER A C 1
ATOM 1757 O O . SER A 1 219 ? 4.094 -5.491 -26.662 1.00 87.19 219 SER A O 1
ATOM 1759 N N . ALA A 1 220 ? 3.122 -5.620 -28.674 1.00 90.00 220 ALA A N 1
ATOM 1760 C CA . ALA A 1 220 ? 4.027 -6.648 -29.180 1.00 90.00 220 ALA A CA 1
ATOM 1761 C C . ALA A 1 220 ? 5.449 -6.106 -29.373 1.00 90.00 220 ALA A C 1
ATOM 1763 O O . ALA A 1 220 ? 6.415 -6.802 -29.064 1.00 90.00 220 ALA A O 1
ATOM 1764 N N . ALA A 1 221 ? 5.588 -4.855 -29.824 1.00 91.44 221 ALA A N 1
ATOM 1765 C CA . ALA A 1 221 ? 6.888 -4.194 -29.897 1.00 91.44 221 ALA A CA 1
ATOM 1766 C C . ALA A 1 221 ? 7.472 -3.945 -28.499 1.00 91.44 221 ALA A C 1
ATOM 1768 O O . ALA A 1 221 ? 8.666 -4.134 -28.287 1.00 91.44 221 ALA A O 1
ATOM 1769 N N . ILE A 1 222 ? 6.648 -3.571 -27.519 1.00 90.00 222 ILE A N 1
ATOM 1770 C CA . ILE A 1 222 ? 7.094 -3.462 -26.128 1.00 90.00 222 ILE A CA 1
ATOM 1771 C C . ILE A 1 222 ? 7.578 -4.837 -25.646 1.00 90.00 222 ILE A C 1
ATOM 1773 O O . ILE A 1 222 ? 8.737 -4.950 -25.259 1.00 90.00 222 ILE A O 1
ATOM 1777 N N . CYS A 1 223 ? 6.764 -5.891 -25.752 1.00 90.50 223 CYS A N 1
ATOM 1778 C CA . CYS A 1 223 ? 7.144 -7.244 -25.334 1.00 90.50 223 CYS A CA 1
ATOM 1779 C C . CYS A 1 223 ? 8.445 -7.728 -25.999 1.00 90.50 223 CYS A C 1
ATOM 1781 O O . CYS A 1 223 ? 9.352 -8.163 -25.297 1.00 90.50 223 CYS A O 1
ATOM 1783 N N . ASP A 1 224 ? 8.605 -7.573 -27.320 1.00 90.50 224 ASP A N 1
ATOM 1784 C CA . ASP A 1 224 ? 9.824 -7.983 -28.037 1.00 90.50 224 ASP A CA 1
ATOM 1785 C C . ASP A 1 224 ? 11.081 -7.258 -27.527 1.00 90.50 224 ASP A C 1
ATOM 1787 O O . ASP A 1 224 ? 12.138 -7.873 -27.349 1.00 90.50 224 ASP A O 1
ATOM 1791 N N . ARG A 1 225 ? 10.962 -5.959 -27.222 1.00 90.38 225 ARG A N 1
ATOM 1792 C CA . ARG A 1 225 ? 12.059 -5.157 -26.658 1.00 90.38 225 ARG A CA 1
ATOM 1793 C C . ARG A 1 225 ? 12.560 -5.735 -25.340 1.00 90.38 225 ARG A C 1
ATOM 1795 O O . ARG A 1 225 ? 13.748 -5.668 -25.030 1.00 90.38 225 ARG A O 1
ATOM 1802 N N . TRP A 1 226 ? 11.643 -6.290 -24.567 1.00 86.00 226 TRP A N 1
ATOM 1803 C CA . TRP A 1 226 ? 11.901 -6.775 -23.226 1.00 86.00 226 TRP A CA 1
ATOM 1804 C C . TRP A 1 226 ? 12.312 -8.236 -23.179 1.00 86.00 226 TRP A C 1
ATOM 1806 O O . TRP A 1 226 ? 13.240 -8.575 -22.452 1.00 86.00 226 TRP A O 1
ATOM 1816 N N . GLU A 1 227 ? 11.662 -9.087 -23.963 1.00 86.12 227 GLU A N 1
ATOM 1817 C CA . GLU A 1 227 ? 11.914 -10.526 -23.988 1.00 86.12 227 GLU A CA 1
ATOM 1818 C C . GLU A 1 227 ? 13.145 -10.849 -24.840 1.00 86.12 227 GLU A C 1
ATOM 1820 O O . GLU A 1 227 ? 14.045 -11.561 -24.397 1.00 86.12 227 GLU A O 1
ATOM 1825 N N . ASN A 1 228 ? 13.237 -10.268 -26.040 1.00 88.75 228 ASN A N 1
ATOM 1826 C CA . ASN A 1 228 ? 14.252 -10.640 -27.030 1.00 88.75 228 ASN A CA 1
ATOM 1827 C C . ASN A 1 228 ? 15.396 -9.628 -27.146 1.00 88.75 228 ASN A C 1
ATOM 1829 O O . ASN A 1 228 ? 16.456 -9.958 -27.684 1.00 88.75 228 ASN A O 1
ATOM 1833 N N . LYS A 1 229 ? 15.197 -8.387 -26.679 1.00 91.62 229 LYS A N 1
ATOM 1834 C CA . LYS A 1 229 ? 16.199 -7.305 -26.747 1.00 91.62 229 LYS A CA 1
ATOM 1835 C C . LYS A 1 229 ? 16.663 -6.812 -25.377 1.00 91.62 229 LYS A C 1
ATOM 1837 O O . LYS A 1 229 ? 17.300 -5.763 -25.321 1.00 91.62 229 LYS A O 1
ATOM 1842 N N . LYS A 1 230 ? 16.423 -7.561 -24.293 1.00 89.69 230 LYS A N 1
ATOM 1843 C CA . LYS A 1 230 ? 16.757 -7.162 -22.910 1.00 89.69 230 LYS A CA 1
ATOM 1844 C C . LYS A 1 230 ? 18.183 -6.634 -22.752 1.00 89.69 230 LYS A C 1
ATOM 1846 O O . LYS A 1 230 ? 18.383 -5.541 -22.227 1.00 89.69 230 LYS A O 1
ATOM 1851 N N . ASP A 1 231 ? 19.168 -7.388 -23.239 1.00 90.88 231 ASP A N 1
ATOM 1852 C CA . ASP A 1 231 ? 20.581 -7.003 -23.139 1.00 90.88 231 ASP A CA 1
ATOM 1853 C C . ASP A 1 231 ? 20.873 -5.730 -23.936 1.00 90.88 231 ASP A C 1
ATOM 1855 O O . ASP A 1 231 ? 21.604 -4.854 -23.479 1.00 90.88 231 ASP A O 1
ATOM 1859 N N . CYS A 1 232 ? 20.233 -5.590 -25.098 1.00 93.44 232 CYS A N 1
ATOM 1860 C CA . CYS A 1 232 ? 20.351 -4.403 -25.929 1.00 93.44 232 CYS A CA 1
ATOM 1861 C C . CYS A 1 232 ? 19.751 -3.174 -25.242 1.00 93.44 232 CYS A C 1
ATOM 1863 O O . CYS A 1 232 ? 20.384 -2.124 -25.184 1.00 93.44 232 CYS A O 1
ATOM 1865 N N . LEU A 1 233 ? 18.556 -3.313 -24.664 1.00 92.06 233 LEU A N 1
ATOM 1866 C CA . LEU A 1 233 ? 17.908 -2.257 -23.898 1.00 92.06 233 LEU A CA 1
ATOM 1867 C C . LEU A 1 233 ? 18.769 -1.840 -22.697 1.00 92.06 233 LEU A C 1
ATOM 1869 O O . LEU A 1 233 ? 18.928 -0.649 -22.435 1.00 92.06 233 LEU A O 1
ATOM 1873 N N . ARG A 1 234 ? 19.402 -2.797 -22.013 1.00 93.19 234 ARG A N 1
ATOM 1874 C CA . ARG A 1 234 ? 20.356 -2.510 -20.937 1.00 93.19 234 ARG A CA 1
ATOM 1875 C C . ARG A 1 234 ? 21.555 -1.703 -21.438 1.00 93.19 234 ARG A C 1
ATOM 1877 O O . ARG A 1 234 ? 21.918 -0.711 -20.817 1.00 93.19 234 ARG A O 1
ATOM 1884 N N . THR A 1 235 ? 22.139 -2.064 -22.582 1.00 94.00 235 THR A N 1
ATOM 1885 C CA . THR A 1 235 ? 23.215 -1.276 -23.210 1.00 94.00 235 THR A CA 1
ATOM 1886 C C . THR A 1 235 ? 22.756 0.140 -23.571 1.00 94.00 235 THR A C 1
ATOM 1888 O O . THR A 1 235 ? 23.453 1.101 -23.253 1.00 94.00 235 THR A O 1
ATOM 1891 N N . VAL A 1 236 ? 21.578 0.281 -24.187 1.00 94.06 236 VAL A N 1
ATOM 1892 C CA . VAL A 1 236 ? 20.995 1.574 -24.585 1.00 94.06 236 VAL A CA 1
ATOM 1893 C C . VAL A 1 236 ? 20.778 2.473 -23.366 1.00 94.06 236 VAL A C 1
ATOM 1895 O O . VAL A 1 236 ? 21.183 3.635 -23.364 1.00 94.06 236 VAL A O 1
ATOM 1898 N N . THR A 1 237 ? 20.171 1.939 -22.305 1.00 93.19 237 THR A N 1
ATOM 1899 C CA . THR A 1 237 ? 19.895 2.705 -21.083 1.00 93.19 237 THR A CA 1
ATOM 1900 C C . THR A 1 237 ? 21.174 3.098 -20.336 1.00 93.19 237 THR A C 1
ATOM 1902 O O . THR A 1 237 ? 21.282 4.245 -19.906 1.00 93.19 237 THR A O 1
ATOM 1905 N N . ILE A 1 238 ? 22.182 2.221 -20.247 1.00 94.44 238 ILE A N 1
ATOM 1906 C CA . ILE A 1 238 ? 23.492 2.563 -19.664 1.00 94.44 238 ILE A CA 1
ATOM 1907 C C . ILE A 1 238 ? 24.154 3.711 -20.433 1.00 94.44 238 ILE A C 1
ATOM 1909 O O . ILE A 1 238 ? 24.646 4.651 -19.813 1.00 94.44 238 ILE A O 1
ATOM 1913 N N . ASP A 1 239 ? 24.150 3.657 -21.763 1.00 95.12 239 ASP A N 1
ATOM 1914 C CA . ASP A 1 239 ? 24.824 4.653 -22.599 1.00 95.12 239 ASP A CA 1
ATOM 1915 C C . ASP A 1 239 ? 24.108 6.019 -22.590 1.00 95.12 239 ASP A C 1
ATOM 1917 O O . ASP A 1 239 ? 24.753 7.062 -22.519 1.00 95.12 239 ASP A O 1
ATOM 1921 N N . ILE A 1 240 ? 22.768 6.044 -22.589 1.00 94.38 240 ILE A N 1
ATOM 1922 C CA . ILE A 1 240 ? 21.988 7.299 -22.647 1.00 94.38 240 ILE A CA 1
ATOM 1923 C C . ILE A 1 240 ? 21.732 7.908 -21.257 1.00 94.38 240 ILE A C 1
ATOM 1925 O O . ILE A 1 240 ? 21.638 9.136 -21.106 1.00 94.38 240 ILE A O 1
ATOM 1929 N N . CYS A 1 241 ? 21.593 7.069 -20.231 1.00 94.00 241 CYS A N 1
ATOM 1930 C CA . CYS A 1 241 ? 21.204 7.479 -18.879 1.00 94.00 241 CYS A CA 1
ATOM 1931 C C . CYS A 1 241 ? 22.334 7.331 -17.850 1.00 94.00 241 CYS A C 1
ATOM 1933 O O . CYS A 1 241 ? 22.179 7.774 -16.713 1.00 94.00 241 CYS A O 1
ATOM 1935 N N . GLY A 1 242 ? 23.479 6.758 -18.234 1.00 93.44 242 GLY A N 1
ATOM 1936 C CA . GLY A 1 242 ? 24.706 6.715 -17.432 1.00 93.44 242 GLY A CA 1
ATOM 1937 C C . GLY A 1 242 ? 24.729 5.659 -16.324 1.00 93.44 242 GLY A C 1
ATOM 1938 O O . GLY A 1 242 ? 25.699 5.593 -15.570 1.00 93.44 242 GLY A O 1
ATOM 1939 N N . LYS A 1 243 ? 23.681 4.839 -16.193 1.00 91.81 243 LYS A N 1
ATOM 1940 C CA . LYS A 1 243 ? 23.583 3.773 -15.188 1.00 91.81 243 LYS A CA 1
ATOM 1941 C C . LYS A 1 243 ? 22.678 2.641 -15.659 1.00 91.81 243 LYS A C 1
ATOM 1943 O O . LYS A 1 243 ? 21.828 2.819 -16.527 1.00 91.81 243 LYS A O 1
ATOM 1948 N N . ASP A 1 244 ? 22.851 1.481 -15.041 1.00 89.94 244 ASP A N 1
ATOM 1949 C CA . ASP A 1 244 ? 22.021 0.303 -15.271 1.00 89.94 244 ASP A CA 1
ATOM 1950 C C . ASP A 1 244 ? 20.692 0.412 -14.514 1.00 89.94 244 ASP A C 1
ATOM 1952 O O . ASP A 1 244 ? 20.530 -0.117 -13.414 1.00 89.94 244 ASP A O 1
ATOM 1956 N N . VAL A 1 245 ? 19.754 1.148 -15.110 1.00 88.94 245 VAL A N 1
ATOM 1957 C CA . VAL A 1 245 ? 18.422 1.415 -14.543 1.00 88.94 245 VAL A CA 1
ATOM 1958 C C . VAL A 1 245 ? 17.523 0.179 -14.497 1.00 88.94 245 VAL A C 1
ATOM 1960 O O . VAL A 1 245 ? 16.558 0.149 -13.751 1.00 88.94 245 VAL A O 1
ATOM 1963 N N . MET A 1 246 ? 17.828 -0.863 -15.273 1.00 87.19 246 MET A N 1
ATOM 1964 C CA . MET A 1 246 ? 16.994 -2.066 -15.322 1.00 87.19 246 MET A CA 1
ATOM 1965 C C . MET A 1 246 ? 17.205 -2.979 -14.111 1.00 87.19 246 MET A C 1
ATOM 1967 O O . MET A 1 246 ? 16.318 -3.754 -13.765 1.00 87.19 246 MET A O 1
ATOM 1971 N N . LYS A 1 247 ? 18.377 -2.915 -13.466 1.00 80.12 247 LYS A N 1
ATOM 1972 C CA . LYS A 1 247 ? 18.761 -3.858 -12.407 1.00 80.12 247 LYS A CA 1
ATOM 1973 C C . LYS A 1 247 ? 17.951 -3.695 -11.119 1.00 80.12 247 LYS A C 1
ATOM 1975 O O . LYS A 1 247 ? 17.683 -4.694 -10.460 1.00 80.12 247 LYS A O 1
ATOM 1980 N N . SER A 1 248 ? 17.600 -2.467 -10.739 1.00 76.12 248 SER A N 1
ATOM 1981 C CA . SER A 1 248 ? 16.763 -2.219 -9.555 1.00 76.12 248 SER A CA 1
ATOM 1982 C C . SER A 1 248 ? 15.294 -2.553 -9.800 1.00 76.12 248 SER A C 1
ATOM 1984 O O . SER A 1 248 ? 14.582 -2.881 -8.856 1.00 76.12 248 SER A O 1
ATOM 1986 N N . ASP A 1 249 ? 14.869 -2.526 -11.065 1.00 81.69 249 ASP A N 1
ATOM 1987 C CA . ASP A 1 249 ? 13.453 -2.466 -11.425 1.00 81.69 249 ASP A CA 1
ATOM 1988 C C . ASP A 1 249 ? 12.953 -3.766 -12.073 1.00 81.69 249 ASP A C 1
ATOM 1990 O O . ASP A 1 249 ? 11.804 -3.855 -12.495 1.00 81.69 249 ASP A O 1
ATOM 1994 N N . GLU A 1 250 ? 13.790 -4.808 -12.134 1.00 83.06 250 GLU A N 1
ATOM 1995 C CA . GLU A 1 250 ? 13.475 -6.076 -12.803 1.00 83.06 250 GLU A CA 1
ATOM 1996 C C . GLU A 1 250 ? 12.198 -6.740 -12.259 1.00 83.06 250 GLU A C 1
ATOM 1998 O O . GLU A 1 250 ? 11.402 -7.263 -13.040 1.00 83.06 250 GLU A O 1
ATOM 2003 N N . LYS A 1 251 ? 11.954 -6.674 -10.939 1.00 84.06 251 LYS A N 1
ATOM 2004 C CA . LYS A 1 251 ? 10.711 -7.178 -10.321 1.00 84.06 251 LYS A CA 1
ATOM 2005 C C . LYS A 1 251 ? 9.484 -6.474 -10.911 1.00 84.06 251 LYS A C 1
ATOM 2007 O O . LYS A 1 251 ? 8.556 -7.143 -11.364 1.00 84.06 251 LYS A O 1
ATOM 2012 N N . PHE A 1 252 ? 9.503 -5.143 -10.917 1.00 82.31 252 PHE A N 1
ATOM 2013 C CA . PHE A 1 252 ? 8.390 -4.309 -11.366 1.00 82.31 252 PHE A CA 1
ATOM 2014 C C . PHE A 1 252 ? 8.172 -4.423 -12.877 1.00 82.31 252 PHE A C 1
ATOM 2016 O O . PHE A 1 252 ? 7.041 -4.565 -13.338 1.00 82.31 252 PHE A O 1
ATOM 2023 N N . LEU A 1 253 ? 9.263 -4.473 -13.645 1.00 83.31 253 LEU A N 1
ATOM 2024 C CA . LEU A 1 253 ? 9.240 -4.709 -15.086 1.00 83.31 253 LEU A CA 1
ATOM 2025 C C . LEU A 1 253 ? 8.586 -6.045 -15.435 1.00 83.31 253 LEU A C 1
ATOM 2027 O O . LEU A 1 253 ? 7.705 -6.087 -16.285 1.00 83.31 253 LEU A O 1
ATOM 2031 N N . ASN A 1 254 ? 8.956 -7.133 -14.755 1.00 83.88 254 ASN A N 1
ATOM 2032 C CA . ASN A 1 254 ? 8.358 -8.443 -15.014 1.00 83.88 254 ASN A CA 1
ATOM 2033 C C . ASN A 1 254 ? 6.842 -8.455 -14.755 1.00 83.88 254 ASN A C 1
ATOM 2035 O O . ASN A 1 254 ? 6.102 -9.090 -15.508 1.00 83.88 254 ASN A O 1
ATOM 2039 N N . ARG A 1 255 ? 6.364 -7.735 -13.731 1.00 81.19 255 ARG A N 1
ATOM 2040 C CA . ARG A 1 255 ? 4.922 -7.590 -13.469 1.00 81.19 255 ARG A CA 1
ATOM 2041 C C . ARG A 1 255 ? 4.224 -6.765 -14.542 1.00 81.19 255 ARG A C 1
ATOM 2043 O O . ARG A 1 255 ? 3.220 -7.214 -15.081 1.00 81.19 255 ARG A O 1
ATOM 2050 N N . PHE A 1 256 ? 4.815 -5.642 -14.940 1.00 83.31 256 PHE A N 1
ATOM 2051 C CA . PHE A 1 256 ? 4.309 -4.833 -16.047 1.00 83.31 256 PHE A CA 1
ATOM 2052 C C . PHE A 1 256 ? 4.173 -5.643 -17.353 1.00 83.31 256 PHE A C 1
ATOM 2054 O O . PHE A 1 256 ? 3.169 -5.540 -18.054 1.00 83.31 256 PHE A O 1
ATOM 2061 N N . LEU A 1 257 ? 5.141 -6.511 -17.664 1.00 85.56 257 LEU A N 1
ATOM 2062 C CA . LEU A 1 257 ? 5.080 -7.391 -18.840 1.00 85.56 257 LEU A CA 1
ATOM 2063 C C . LEU A 1 257 ? 3.968 -8.442 -18.746 1.00 85.56 257 LEU A C 1
ATOM 2065 O O . LEU A 1 257 ? 3.325 -8.752 -19.752 1.00 85.56 257 LEU A O 1
ATOM 2069 N N . LYS A 1 258 ? 3.715 -8.969 -17.543 1.00 84.44 258 LYS A N 1
ATOM 2070 C CA . LYS A 1 258 ? 2.600 -9.886 -17.286 1.00 84.44 258 LYS A CA 1
ATOM 2071 C C . LYS A 1 258 ? 1.254 -9.200 -17.541 1.00 84.44 258 LYS A C 1
ATOM 2073 O O . LYS A 1 258 ? 0.390 -9.795 -18.185 1.00 84.44 258 LYS A O 1
ATOM 2078 N N . ASP A 1 259 ? 1.102 -7.944 -17.122 1.00 78.81 259 ASP A N 1
ATOM 2079 C CA . ASP A 1 259 ? -0.119 -7.157 -17.346 1.00 78.81 259 ASP A CA 1
ATOM 2080 C C . ASP A 1 259 ? -0.339 -6.827 -18.829 1.00 78.81 259 ASP A C 1
ATOM 2082 O O . ASP A 1 259 ? -1.468 -6.874 -19.324 1.00 78.81 259 ASP A O 1
ATOM 2086 N N . LEU A 1 260 ? 0.746 -6.600 -19.581 1.00 83.00 260 LEU A N 1
ATOM 2087 C CA . LEU A 1 260 ? 0.713 -6.482 -21.044 1.00 83.00 260 LEU A CA 1
ATOM 2088 C C . LEU A 1 260 ? 0.422 -7.806 -21.771 1.00 83.00 260 LEU A C 1
ATOM 2090 O O . LEU A 1 260 ? 0.241 -7.799 -22.990 1.00 83.00 260 LEU A O 1
ATOM 2094 N N . LYS A 1 261 ? 0.351 -8.934 -21.052 1.00 85.38 261 LYS A N 1
ATOM 2095 C CA . LYS A 1 261 ? 0.181 -10.287 -21.608 1.00 85.38 261 LYS A CA 1
ATOM 2096 C C . LYS A 1 261 ? 1.292 -10.665 -22.594 1.00 85.38 261 LYS A C 1
ATOM 2098 O O . LYS A 1 261 ? 1.036 -11.366 -23.579 1.00 85.38 261 LYS A O 1
ATOM 2103 N N . CYS A 1 262 ? 2.517 -10.211 -22.328 1.00 85.12 262 CYS A N 1
ATOM 2104 C CA . CYS A 1 262 ? 3.696 -10.697 -23.035 1.00 85.12 262 CYS A CA 1
ATOM 2105 C C . CYS A 1 262 ? 3.845 -12.217 -22.816 1.00 85.12 262 CYS A C 1
ATOM 2107 O O . CYS A 1 262 ? 3.454 -12.748 -21.771 1.00 85.12 262 CYS A O 1
ATOM 2109 N N . LYS A 1 263 ? 4.309 -12.948 -23.834 1.00 68.62 263 LYS A N 1
ATOM 2110 C CA . LYS A 1 263 ? 4.376 -14.415 -23.785 1.00 68.62 263 LYS A CA 1
ATOM 2111 C C . LYS A 1 263 ? 5.685 -14.828 -23.114 1.00 68.62 263 LYS A C 1
ATOM 2113 O O . LYS A 1 263 ? 6.707 -14.897 -23.784 1.00 68.62 263 LYS A O 1
ATOM 2118 N N . HIS A 1 264 ? 5.607 -15.145 -21.823 1.00 56.75 264 HIS A N 1
ATOM 2119 C CA . HIS A 1 264 ? 6.711 -15.739 -21.063 1.00 56.75 264 HIS A CA 1
ATOM 2120 C C . HIS A 1 264 ? 7.209 -17.065 -21.654 1.00 56.75 264 HIS A C 1
ATOM 2122 O O . HIS A 1 264 ? 6.359 -17.883 -22.086 1.00 56.75 264 HIS A O 1
#

InterPro domains:
  IPR002542 T20D4.11-like domain [PF01579] (27-102)
  IPR002542 T20D4.11-like domain [PF01579] (111-263)

Sequence (264 aa):
MSTTVLLLFLFAISANCSILSFHRNLLGEESEDCFEKVFLAIISGKHECSKDYDFLARNLIQRREALTSGKECFLEI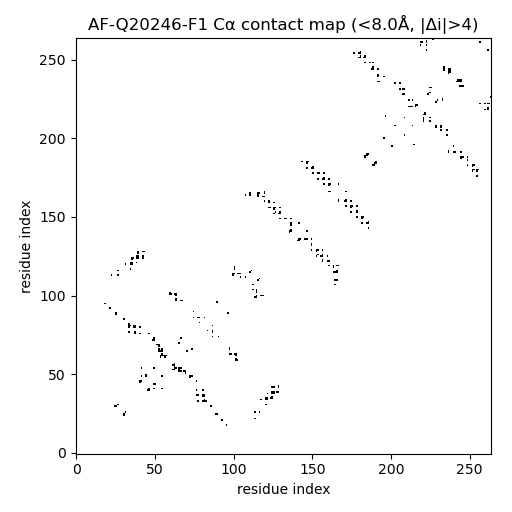VKEECPEEKFKLIEENYSQLVTLLTEKPKDNGACTAPYFQLEEIECNAHKHALQLEMQEQTGEKETHDGAVKVLKMCKNAETCVHDSCKFTNFEREEIENSCDVLELTTSDFTVCMNKINKEKPDLSKYECLKDHDFYSKDSAAICDRWENKKDCLRTVTIDICGKDVMKSDEKFLNRFLKDLKCKH

Secondary structure (DSSP, 8-state):
--HHHHHHHHHHHHHHHHHHHHHHHHTSHHHHHHHHHHHHHHHTT-SGGGGGS-TT-SSHHHHHHHHHHTHHHHHHHHHHHS-HHHHHHHHHTHHHHHHHHH---S--TT--SHHHHHHHHHHHHHHHHHHHHHHHTSGGG--HHHHHHHHHHHHHHHHHHHH-SSS-HHHHHHHHHHHHHHHHHTSHHHHHHHHHHHH----TT-GGGTT--TT---HHHHHHHHHTSHHHHHHHHHHHHSS-THHHHHHHHHHHHHHTT---